Protein AF-A0A321L9N1-F1 (afdb_monomer_lite)

Structure (mmCIF, N/CA/C/O backbone):
data_AF-A0A321L9N1-F1
#
_entry.id   AF-A0A321L9N1-F1
#
loop_
_atom_site.group_PDB
_atom_site.id
_atom_site.type_symbol
_atom_site.label_atom_id
_atom_site.label_alt_id
_atom_site.label_comp_id
_atom_site.label_asym_id
_atom_site.label_entity_id
_atom_site.label_seq_id
_atom_site.pdbx_PDB_ins_code
_atom_site.Cartn_x
_atom_site.Cartn_y
_atom_site.Cartn_z
_atom_site.occupancy
_atom_site.B_iso_or_equiv
_atom_site.auth_seq_id
_atom_site.auth_comp_id
_atom_site.auth_asym_id
_atom_site.auth_atom_id
_atom_site.pdbx_PDB_model_num
ATOM 1 N N . MET A 1 1 ? 12.424 -1.366 24.384 1.00 37.56 1 MET A N 1
ATOM 2 C CA . MET A 1 1 ? 11.598 -0.282 24.970 1.00 37.56 1 MET A CA 1
ATOM 3 C C . MET A 1 1 ? 10.526 0.115 23.946 1.00 37.56 1 MET A C 1
ATOM 5 O O . MET A 1 1 ? 10.329 1.285 23.649 1.00 37.56 1 MET A O 1
ATOM 9 N N . ASP A 1 2 ? 9.844 -0.883 23.366 1.00 42.66 2 ASP A N 1
ATOM 10 C CA . ASP A 1 2 ? 9.467 -0.869 21.931 1.00 42.66 2 ASP A CA 1
ATOM 11 C C . ASP A 1 2 ? 7.961 -0.723 21.696 1.00 42.66 2 ASP A C 1
ATOM 13 O O . ASP A 1 2 ? 7.407 -1.143 20.691 1.00 42.66 2 ASP A O 1
ATOM 17 N N . SER A 1 3 ? 7.279 -0.146 22.674 1.00 48.66 3 SER A N 1
ATOM 18 C CA . SER A 1 3 ? 5.821 -0.191 22.753 1.00 48.66 3 SER A CA 1
ATOM 19 C C . SER A 1 3 ? 5.223 1.071 23.373 1.00 48.66 3 SER A C 1
ATOM 21 O O . SER A 1 3 ? 4.037 1.337 23.253 1.00 48.66 3 SER A O 1
ATOM 23 N N . ILE A 1 4 ? 6.038 1.912 24.010 1.00 46.38 4 ILE A N 1
ATOM 24 C CA . ILE A 1 4 ? 5.542 2.871 25.000 1.00 46.38 4 ILE A CA 1
ATOM 25 C C . ILE A 1 4 ? 4.803 4.066 24.378 1.00 46.38 4 ILE A C 1
ATOM 27 O O . ILE A 1 4 ? 3.946 4.618 25.050 1.00 46.38 4 ILE A O 1
ATOM 31 N N . VAL A 1 5 ? 5.050 4.474 23.127 1.00 48.09 5 VAL A N 1
ATOM 32 C CA . VAL A 1 5 ? 4.367 5.666 22.569 1.00 48.09 5 VAL A CA 1
ATOM 33 C C . VAL A 1 5 ? 3.021 5.336 21.912 1.00 48.09 5 VAL A C 1
ATOM 35 O O . VAL A 1 5 ? 2.075 6.106 22.066 1.00 48.09 5 VAL A O 1
ATOM 38 N N . LEU A 1 6 ? 2.889 4.161 21.288 1.00 47.47 6 LEU A N 1
ATOM 39 C CA . LEU A 1 6 ? 1.601 3.660 20.791 1.00 47.47 6 LEU A CA 1
ATOM 40 C C . LEU A 1 6 ? 0.756 3.064 21.933 1.00 47.47 6 LEU A C 1
ATOM 42 O O . LEU A 1 6 ? -0.435 3.361 22.009 1.00 47.47 6 LEU A O 1
ATOM 46 N N . LEU A 1 7 ? 1.369 2.362 22.906 1.00 47.19 7 LEU A N 1
ATOM 47 C CA . LEU A 1 7 ? 0.643 1.867 24.084 1.00 47.19 7 LEU A CA 1
ATOM 48 C C . LEU A 1 7 ? 0.271 2.925 25.119 1.00 47.19 7 LEU A C 1
ATOM 50 O O . LEU A 1 7 ? -0.747 2.758 25.784 1.00 47.19 7 LEU A O 1
ATOM 54 N N . LYS A 1 8 ? 0.987 4.054 25.223 1.00 46.16 8 LYS A N 1
ATOM 55 C CA . LYS A 1 8 ? 0.550 5.162 26.099 1.00 46.16 8 LYS A CA 1
ATOM 56 C C . LYS A 1 8 ? -0.748 5.838 25.640 1.00 46.16 8 LYS A C 1
ATOM 58 O O . LYS A 1 8 ? -1.273 6.662 26.381 1.00 46.16 8 LYS A O 1
ATOM 63 N N . ARG A 1 9 ? -1.275 5.501 24.457 1.00 50.19 9 ARG A N 1
ATOM 64 C CA . ARG A 1 9 ? -2.589 5.948 23.966 1.00 50.19 9 ARG A CA 1
ATOM 65 C C . ARG A 1 9 ? -3.656 4.845 23.935 1.00 50.19 9 ARG A C 1
ATOM 67 O O . ARG A 1 9 ? -4.768 5.135 23.500 1.00 50.19 9 ARG A O 1
ATOM 74 N N . HIS A 1 10 ? -3.377 3.636 24.437 1.00 48.50 10 HIS A N 1
ATOM 75 C CA . HIS A 1 10 ? -4.421 2.654 24.759 1.00 48.50 10 HIS A CA 1
ATOM 76 C C . HIS A 1 10 ? -5.154 3.081 26.038 1.00 48.50 10 HIS A C 1
ATOM 78 O O . HIS A 1 10 ? -5.038 2.465 27.095 1.00 48.50 10 HIS A O 1
ATOM 84 N N . GLU A 1 11 ? -5.930 4.160 25.951 1.00 55.47 11 GLU A N 1
ATOM 85 C CA . GLU A 1 11 ? -7.105 4.257 26.809 1.00 55.47 11 GLU A CA 1
ATOM 86 C C . GLU A 1 11 ? -8.019 3.101 26.400 1.00 55.47 11 GLU A C 1
ATOM 88 O O . GLU A 1 11 ? -8.412 3.002 25.236 1.00 55.47 11 GLU A O 1
ATOM 93 N N . ASN A 1 12 ? -8.299 2.192 27.337 1.00 59.94 12 ASN A N 1
ATOM 94 C CA . ASN A 1 12 ? -9.324 1.173 27.155 1.00 59.94 12 ASN A CA 1
ATOM 95 C C . ASN A 1 12 ? -10.583 1.855 26.622 1.00 59.94 12 ASN A C 1
ATOM 97 O O . ASN A 1 12 ? -11.103 2.777 27.257 1.00 59.94 12 ASN A O 1
ATOM 101 N N . LEU A 1 13 ? -11.044 1.425 25.449 1.00 70.50 13 LEU A N 1
ATOM 102 C CA . LEU A 1 13 ? -12.247 1.975 24.853 1.00 70.50 13 LEU A CA 1
ATOM 103 C C . LEU A 1 13 ? -13.405 1.799 25.841 1.00 70.50 13 LEU A C 1
ATOM 105 O O . LEU A 1 13 ? -13.685 0.682 26.282 1.00 70.50 13 LEU A O 1
ATOM 109 N N . SER A 1 14 ? -14.063 2.897 26.221 1.00 79.38 14 SER A N 1
ATOM 110 C CA . SER A 1 14 ? -15.232 2.796 27.091 1.00 79.38 14 SER A CA 1
ATOM 111 C C . SER A 1 14 ? -16.349 2.060 26.352 1.00 79.38 14 SER A C 1
ATOM 113 O O . SER A 1 14 ? -16.509 2.201 25.136 1.00 79.38 14 SER A O 1
ATOM 115 N N . ARG A 1 15 ? -17.152 1.286 27.091 1.00 81.19 15 ARG A N 1
ATOM 116 C CA . ARG A 1 15 ? -18.310 0.584 26.517 1.00 81.19 15 ARG A CA 1
ATOM 117 C C . ARG A 1 15 ? -19.231 1.553 25.769 1.00 81.19 15 ARG A C 1
ATOM 119 O O . ARG A 1 15 ? -19.650 1.256 24.663 1.00 81.19 15 ARG A O 1
ATOM 126 N N . GLU A 1 16 ? -19.436 2.747 26.317 1.00 82.94 16 GLU A N 1
ATOM 127 C CA . GLU A 1 16 ? -20.244 3.798 25.692 1.00 82.94 16 GLU A CA 1
ATOM 128 C C . GLU A 1 16 ? -19.685 4.277 24.344 1.00 82.94 16 GLU A C 1
ATOM 130 O O . GLU A 1 16 ? -20.447 4.512 23.408 1.00 82.94 16 GLU A O 1
ATOM 135 N N . ALA A 1 17 ? -18.363 4.428 24.215 1.00 83.38 17 ALA A N 1
ATOM 136 C CA . ALA A 1 17 ? -17.743 4.827 22.953 1.00 83.38 17 ALA A CA 1
ATOM 137 C C . ALA A 1 17 ? -17.817 3.705 21.905 1.00 83.38 17 ALA A C 1
ATOM 139 O O . ALA A 1 17 ? -18.010 3.983 20.721 1.00 83.38 17 ALA A O 1
ATOM 140 N N . PHE A 1 18 ? -17.718 2.445 22.337 1.00 86.00 18 PHE A N 1
ATOM 141 C CA . PHE A 1 18 ? -17.911 1.289 21.466 1.00 86.00 18 PHE A CA 1
ATOM 142 C C . PHE A 1 18 ? -19.368 1.139 21.006 1.00 86.00 18 PHE A C 1
ATOM 144 O O . PHE A 1 18 ? -19.620 0.927 19.824 1.00 86.00 18 PHE A O 1
ATOM 151 N N . ASP A 1 19 ? -20.337 1.334 21.900 1.00 86.38 19 ASP A N 1
ATOM 152 C CA . ASP A 1 19 ? -21.760 1.268 21.553 1.00 86.38 19 ASP A CA 1
ATOM 153 C C . ASP A 1 19 ? -22.140 2.378 20.556 1.00 86.38 19 ASP A C 1
ATOM 155 O O . ASP A 1 19 ? -22.863 2.130 19.591 1.00 86.38 19 ASP A O 1
ATOM 159 N N . LYS A 1 20 ? -21.584 3.589 20.721 1.00 85.38 20 LYS A N 1
ATOM 160 C CA . LYS A 1 20 ? -21.737 4.689 19.751 1.00 85.38 20 LYS A CA 1
ATOM 161 C C . LYS A 1 20 ? -21.098 4.380 18.396 1.00 85.38 20 LYS A C 1
ATOM 163 O O . LYS A 1 20 ? -21.662 4.755 17.373 1.00 85.38 20 LYS A O 1
ATOM 168 N N . LEU A 1 21 ? -19.941 3.711 18.377 1.00 88.38 21 LEU A N 1
ATOM 169 C CA . LEU A 1 21 ? -19.312 3.247 17.138 1.00 88.38 21 LEU A CA 1
ATOM 170 C C . LEU A 1 21 ? -20.241 2.280 16.396 1.00 88.38 21 LEU A C 1
ATOM 172 O O . LEU A 1 21 ? -20.487 2.478 15.212 1.00 88.38 21 LEU A O 1
ATOM 176 N N . LEU A 1 22 ? -20.764 1.261 17.085 1.00 89.19 22 LEU A N 1
ATOM 177 C CA . LEU A 1 22 ? -21.654 0.274 16.472 1.00 89.19 22 LEU A CA 1
ATOM 178 C C . LEU A 1 22 ? -22.932 0.925 15.939 1.00 89.19 22 LEU A C 1
ATOM 180 O O . LEU A 1 22 ? -23.302 0.667 14.799 1.00 89.19 22 LEU A O 1
ATOM 184 N N . ALA A 1 23 ? -23.541 1.832 16.709 1.00 87.25 23 ALA A N 1
ATOM 185 C CA . ALA A 1 23 ? -24.715 2.585 16.269 1.00 87.25 23 ALA A CA 1
ATOM 186 C C . ALA A 1 23 ? -24.443 3.480 15.043 1.00 87.25 23 ALA A C 1
ATOM 188 O O . ALA A 1 23 ? -25.361 3.770 14.279 1.00 87.25 23 ALA A O 1
ATOM 189 N N . ALA A 1 24 ? -23.195 3.922 14.850 1.00 85.50 24 ALA A N 1
ATOM 190 C CA . ALA A 1 24 ? -22.782 4.672 13.665 1.00 85.50 24 ALA A CA 1
ATOM 191 C C . ALA A 1 24 ? -22.520 3.777 12.438 1.00 85.50 24 ALA A C 1
ATOM 193 O O . ALA A 1 24 ? -22.518 4.288 11.320 1.00 85.50 24 ALA A O 1
ATOM 194 N N . LEU A 1 25 ? -22.280 2.474 12.631 1.00 86.44 25 LEU A N 1
ATOM 195 C CA . LEU A 1 25 ? -22.118 1.507 11.541 1.00 86.44 25 LEU A CA 1
ATOM 196 C C . LEU A 1 25 ? -23.472 1.015 11.027 1.00 86.44 25 LEU A C 1
ATOM 198 O O . LEU A 1 25 ? -23.696 1.030 9.821 1.00 86.44 25 LEU A O 1
ATOM 202 N N . ASP A 1 26 ? -24.363 0.600 11.931 1.00 85.69 26 ASP A N 1
ATOM 203 C CA . ASP A 1 26 ? -25.732 0.208 11.596 1.00 85.69 26 ASP A CA 1
ATOM 204 C C . ASP A 1 26 ? -26.663 0.370 12.812 1.00 85.69 26 ASP A C 1
ATOM 206 O O . ASP A 1 26 ? -26.247 0.276 13.968 1.00 85.69 26 ASP A O 1
ATOM 210 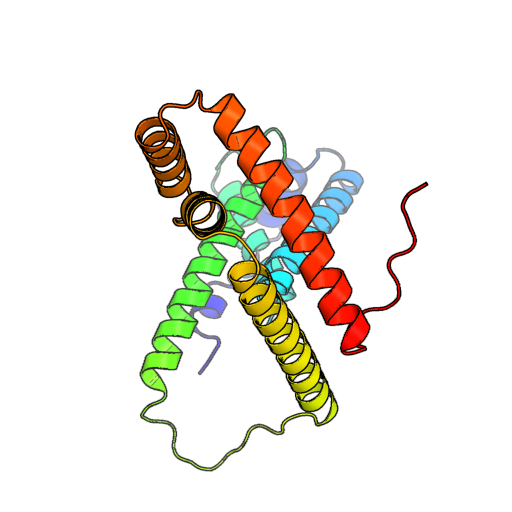N N . SER A 1 27 ? -27.953 0.598 12.556 1.00 85.06 27 SER A N 1
ATOM 211 C CA . SER A 1 27 ? -28.980 0.650 13.607 1.00 85.06 27 SER A CA 1
ATOM 212 C C . SER A 1 27 ? -29.330 -0.743 14.149 1.00 85.06 27 SER A C 1
ATOM 214 O O . SER A 1 27 ? -29.739 -0.876 15.304 1.00 85.06 27 SER A O 1
ATOM 216 N N . ASN A 1 28 ? -29.185 -1.788 13.330 1.00 90.69 28 ASN A N 1
ATOM 217 C CA . ASN A 1 28 ? -29.310 -3.179 13.737 1.00 90.69 28 ASN A CA 1
ATOM 218 C C . ASN A 1 28 ? -27.971 -3.679 14.290 1.00 90.69 28 ASN A C 1
ATOM 220 O O . ASN A 1 28 ? -26.956 -3.714 13.599 1.00 90.69 28 ASN A O 1
ATOM 224 N N . ARG A 1 29 ? -27.994 -4.143 15.540 1.00 85.94 29 ARG A N 1
ATOM 225 C CA . ARG A 1 29 ? -26.809 -4.619 16.255 1.00 85.94 29 ARG A CA 1
ATOM 226 C C . ARG A 1 29 ? -26.074 -5.763 15.547 1.00 85.94 29 ARG A C 1
ATOM 228 O O . ARG A 1 29 ? -24.846 -5.787 15.579 1.00 85.94 29 ARG A O 1
ATOM 235 N N . ASP A 1 30 ? -26.794 -6.693 14.926 1.00 87.38 30 ASP A N 1
ATOM 236 C CA . ASP A 1 30 ? -26.178 -7.843 14.256 1.00 87.38 30 ASP A CA 1
ATOM 237 C C . ASP A 1 30 ? -25.515 -7.441 12.933 1.00 87.38 30 ASP A C 1
ATOM 239 O O . ASP A 1 30 ? -24.460 -7.974 12.584 1.00 87.38 30 ASP A O 1
ATOM 243 N N . GLU A 1 31 ? -26.102 -6.481 12.211 1.00 87.12 31 GLU A N 1
ATOM 244 C CA . GLU A 1 31 ? -25.488 -5.902 11.009 1.00 87.12 31 GLU A CA 1
ATOM 245 C C . GLU A 1 31 ? -24.279 -5.035 11.371 1.00 87.12 31 GLU A C 1
ATOM 247 O O . GLU A 1 31 ? -23.219 -5.181 10.764 1.00 87.12 31 GLU A O 1
ATOM 252 N N . ALA A 1 32 ? -24.377 -4.223 12.429 1.00 87.62 32 ALA A N 1
ATOM 253 C CA . ALA A 1 32 ? -23.261 -3.427 12.934 1.00 87.62 32 ALA A CA 1
ATOM 254 C C . ALA A 1 32 ? -22.069 -4.309 13.337 1.00 87.62 32 ALA A C 1
ATOM 256 O O . ALA A 1 32 ? -20.923 -3.965 13.056 1.00 87.62 32 ALA A O 1
ATOM 257 N N . ALA A 1 33 ? -22.327 -5.466 13.961 1.00 84.94 33 ALA A N 1
ATOM 258 C CA . ALA A 1 33 ? -21.288 -6.428 14.321 1.00 84.94 33 ALA A CA 1
ATOM 259 C C . ALA A 1 33 ? -20.621 -7.061 13.086 1.00 84.94 33 ALA A C 1
ATOM 261 O O . ALA A 1 33 ? -19.397 -7.185 13.043 1.00 84.94 33 ALA A O 1
ATOM 262 N N . ARG A 1 34 ? -21.399 -7.425 12.056 1.00 88.69 34 ARG A N 1
ATOM 263 C CA . ARG A 1 34 ? -20.844 -7.926 10.785 1.00 88.69 34 ARG A CA 1
ATOM 264 C C . ARG A 1 34 ? -19.986 -6.879 10.091 1.00 88.69 34 ARG A C 1
ATOM 266 O O . ARG A 1 34 ? -18.893 -7.191 9.618 1.00 88.69 34 ARG A O 1
ATOM 273 N N . GLU A 1 35 ? -20.472 -5.647 10.044 1.00 87.88 35 GLU A N 1
ATOM 274 C CA . GLU A 1 35 ? -19.771 -4.539 9.410 1.00 87.88 35 GLU A CA 1
ATOM 275 C C . GLU A 1 35 ? -18.488 -4.175 10.167 1.00 87.88 35 GLU A C 1
ATOM 277 O O . GLU A 1 35 ? -17.440 -3.954 9.555 1.00 87.88 35 GLU A O 1
ATOM 282 N N . TYR A 1 36 ? -18.530 -4.219 11.499 1.00 91.19 36 TYR A N 1
ATOM 283 C CA . TYR A 1 36 ? -17.359 -4.089 12.360 1.00 91.19 36 TYR A CA 1
ATOM 284 C C . TYR A 1 36 ? -16.281 -5.132 12.031 1.00 91.19 36 TYR A C 1
ATOM 286 O O . TYR A 1 36 ? -15.137 -4.760 11.762 1.00 91.19 36 TYR A O 1
ATOM 294 N N . GLU A 1 37 ? -16.632 -6.422 11.984 1.00 92.00 37 GLU A N 1
ATOM 295 C CA . GLU A 1 37 ? -15.673 -7.493 11.669 1.00 92.00 37 GLU A CA 1
ATOM 296 C C . GLU A 1 37 ? -15.137 -7.377 10.235 1.00 92.00 37 GLU A C 1
ATOM 298 O O . GLU A 1 37 ? -13.943 -7.572 9.985 1.00 92.00 37 GLU A O 1
ATOM 303 N N . ARG A 1 38 ? -15.986 -6.967 9.281 1.00 92.19 38 ARG A N 1
ATOM 304 C CA . ARG A 1 38 ? -15.569 -6.680 7.901 1.00 92.19 38 ARG A CA 1
ATOM 305 C C . ARG A 1 38 ? -14.512 -5.577 7.859 1.00 92.19 38 ARG A C 1
ATOM 307 O O . ARG A 1 38 ? -13.505 -5.717 7.160 1.00 92.19 38 ARG A O 1
ATOM 314 N N . ILE A 1 39 ? -14.730 -4.480 8.584 1.00 91.69 39 ILE A N 1
ATOM 315 C CA . ILE A 1 39 ? -13.792 -3.354 8.667 1.00 91.69 39 ILE A CA 1
ATOM 316 C C . ILE A 1 39 ? -12.499 -3.791 9.357 1.00 91.69 39 ILE A C 1
ATOM 318 O O . ILE A 1 39 ? -11.419 -3.511 8.833 1.00 91.69 39 ILE A O 1
ATOM 322 N N . ARG A 1 40 ? -12.591 -4.519 10.475 1.00 93.00 40 ARG A N 1
ATOM 323 C CA . ARG A 1 40 ? -11.434 -5.033 11.216 1.00 93.00 40 ARG A CA 1
ATOM 324 C C . ARG A 1 40 ? -10.544 -5.900 10.331 1.00 93.00 40 ARG A C 1
ATOM 326 O O . ARG A 1 40 ? -9.368 -5.583 10.187 1.00 93.00 40 ARG A O 1
ATOM 333 N N . GLY A 1 41 ? -11.108 -6.886 9.630 1.00 90.75 41 GLY A N 1
ATOM 334 C CA . GLY A 1 41 ? -10.348 -7.729 8.700 1.00 90.75 41 GLY A CA 1
ATOM 335 C C . GLY A 1 41 ? -9.701 -6.939 7.555 1.00 90.75 41 GLY A C 1
ATOM 336 O O . GLY A 1 41 ? -8.544 -7.167 7.202 1.00 90.75 41 GLY A O 1
ATOM 337 N N . ARG A 1 42 ? -10.398 -5.936 6.999 1.00 92.62 42 ARG A N 1
ATOM 338 C CA . ARG A 1 42 ? -9.827 -5.048 5.966 1.00 92.62 42 ARG A CA 1
ATOM 339 C C . ARG A 1 42 ? -8.656 -4.217 6.491 1.00 92.62 42 ARG A C 1
ATOM 341 O O . ARG A 1 42 ? -7.708 -3.987 5.742 1.00 92.62 42 ARG A O 1
ATOM 348 N N . LEU A 1 43 ? -8.726 -3.755 7.737 1.00 91.00 43 LEU A N 1
ATOM 349 C CA . LEU A 1 43 ? -7.651 -3.014 8.395 1.00 91.00 43 LEU A CA 1
ATOM 350 C C . LEU A 1 43 ? -6.456 -3.916 8.710 1.00 91.00 43 LEU A C 1
ATOM 352 O O . LEU A 1 43 ? -5.327 -3.524 8.430 1.00 91.00 43 LEU A O 1
ATOM 356 N N . THR A 1 44 ? -6.692 -5.129 9.213 1.00 90.88 44 THR A N 1
ATOM 357 C CA . THR A 1 44 ? -5.633 -6.118 9.453 1.00 90.88 44 THR A CA 1
ATOM 358 C C . THR A 1 44 ? -4.857 -6.390 8.168 1.00 90.88 44 THR A C 1
ATOM 360 O O . THR A 1 44 ? -3.651 -6.152 8.135 1.00 90.88 44 THR A O 1
ATOM 363 N N . ASN A 1 45 ? -5.549 -6.727 7.073 1.00 90.81 45 ASN A N 1
ATOM 364 C CA . ASN A 1 45 ? -4.910 -6.946 5.772 1.00 90.81 45 ASN A CA 1
ATOM 365 C C . ASN A 1 45 ? -4.172 -5.689 5.279 1.00 90.81 45 ASN A C 1
ATOM 367 O O . ASN A 1 45 ? -3.105 -5.772 4.677 1.00 90.81 45 ASN A O 1
ATOM 371 N N . PHE A 1 46 ? -4.725 -4.494 5.525 1.00 90.88 46 PHE A N 1
ATOM 372 C CA . PHE A 1 46 ? -4.083 -3.236 5.143 1.00 90.88 46 PHE A CA 1
ATOM 373 C C . PHE A 1 46 ? -2.710 -3.058 5.807 1.00 90.88 46 PHE A C 1
ATOM 375 O O . PHE A 1 46 ? -1.781 -2.630 5.117 1.00 90.88 46 PHE A O 1
ATOM 382 N N . PHE A 1 47 ? -2.580 -3.358 7.102 1.00 87.00 47 PHE A N 1
ATOM 383 C CA . PHE A 1 47 ? -1.311 -3.258 7.831 1.00 87.00 47 PHE A CA 1
ATOM 384 C C . PHE A 1 47 ? -0.370 -4.431 7.532 1.00 87.00 47 PHE A C 1
ATOM 386 O O . PHE A 1 47 ? 0.839 -4.227 7.423 1.00 87.00 47 PHE A O 1
ATOM 393 N N . GLU A 1 48 ? -0.915 -5.630 7.331 1.00 90.38 48 GLU A N 1
ATOM 394 C CA . GLU A 1 48 ? -0.156 -6.832 6.979 1.00 90.38 48 GLU A CA 1
ATOM 395 C C . GLU A 1 48 ? 0.549 -6.679 5.627 1.00 90.38 48 GLU A C 1
ATOM 397 O O . GLU A 1 48 ? 1.772 -6.781 5.560 1.00 90.38 48 GLU A O 1
ATOM 402 N N . TYR A 1 49 ? -0.173 -6.275 4.572 1.00 90.06 49 TYR A N 1
ATOM 403 C CA . TYR A 1 49 ? 0.413 -6.011 3.247 1.00 90.06 49 TYR A CA 1
ATOM 404 C C . TYR A 1 49 ? 1.431 -4.861 3.226 1.00 90.06 49 TYR A C 1
ATOM 406 O O . TYR A 1 49 ? 2.015 -4.561 2.186 1.00 90.06 49 TYR A O 1
ATOM 414 N N . ARG A 1 50 ? 1.616 -4.167 4.351 1.00 86.44 50 ARG A N 1
ATOM 415 C CA . ARG A 1 50 ? 2.575 -3.076 4.518 1.00 86.44 50 ARG A CA 1
ATOM 416 C C . ARG A 1 50 ? 3.688 -3.426 5.500 1.00 86.44 50 ARG A C 1
ATOM 418 O O . ARG A 1 50 ? 4.431 -2.532 5.874 1.00 86.44 50 ARG A O 1
ATOM 425 N N . GLY A 1 51 ? 3.818 -4.684 5.917 1.00 82.56 51 GLY A N 1
ATOM 426 C CA . GLY A 1 51 ? 4.942 -5.139 6.737 1.00 82.56 51 GLY A CA 1
ATOM 427 C C . GLY A 1 51 ? 4.945 -4.586 8.165 1.00 82.56 51 GLY A C 1
ATOM 428 O O . GLY A 1 51 ? 6.008 -4.435 8.770 1.00 82.56 51 GLY A O 1
ATOM 429 N N . CYS A 1 52 ? 3.779 -4.245 8.720 1.00 82.12 52 CYS A N 1
ATOM 430 C CA . CYS A 1 52 ? 3.691 -3.913 10.139 1.00 82.12 52 CYS A CA 1
ATOM 431 C C . CYS A 1 52 ? 3.934 -5.162 10.997 1.00 82.12 52 CYS A C 1
ATOM 433 O O . CYS A 1 52 ? 3.386 -6.223 10.717 1.00 82.12 52 CYS A O 1
ATOM 435 N N . SER A 1 53 ? 4.701 -5.025 12.081 1.00 81.38 53 SER A N 1
ATOM 436 C CA . SER A 1 53 ? 5.053 -6.150 12.961 1.00 81.38 53 SER A CA 1
ATOM 437 C C . SER A 1 53 ? 3.881 -6.740 13.758 1.00 81.38 53 SER A C 1
ATOM 439 O O . SER A 1 53 ? 3.964 -7.890 14.173 1.00 81.38 53 SER A O 1
ATOM 441 N N . SER A 1 54 ? 2.799 -5.980 13.973 1.00 83.19 54 SER A N 1
ATOM 442 C CA . SER A 1 54 ? 1.576 -6.469 14.634 1.00 83.19 54 SER A CA 1
ATOM 443 C C . SER A 1 54 ? 0.297 -5.920 13.977 1.00 83.19 54 SER A C 1
ATOM 445 O O . SER A 1 54 ? -0.313 -4.969 14.473 1.00 83.19 54 SER A O 1
ATOM 447 N N . PRO A 1 55 ? -0.121 -6.467 12.819 1.00 83.38 55 PRO A N 1
ATOM 448 C CA . PRO A 1 55 ? -1.246 -5.936 12.042 1.00 83.38 55 PRO A CA 1
ATOM 449 C C . PRO A 1 55 ? -2.588 -5.921 12.788 1.00 83.38 55 PRO A C 1
ATOM 451 O O . PRO A 1 55 ? -3.395 -5.013 12.579 1.00 83.38 55 PRO A O 1
ATOM 454 N N . LEU A 1 56 ? -2.822 -6.905 13.665 1.00 85.56 56 LEU A N 1
ATOM 455 C CA . LEU A 1 56 ? -4.027 -6.994 14.499 1.00 85.56 56 LEU A CA 1
ATOM 456 C C . LEU A 1 56 ? -4.096 -5.842 15.507 1.00 85.56 56 LEU A C 1
ATOM 458 O O . LEU A 1 56 ? -5.118 -5.161 15.581 1.00 85.56 56 LEU A O 1
ATOM 462 N N . ASP A 1 57 ? -2.992 -5.555 16.198 1.00 85.12 57 ASP A N 1
ATOM 463 C CA . ASP A 1 57 ? -2.945 -4.464 17.174 1.00 85.12 57 ASP A CA 1
ATOM 464 C C . ASP A 1 57 ? -3.167 -3.109 16.493 1.00 85.12 57 ASP A C 1
ATOM 466 O O . ASP A 1 57 ? -3.926 -2.276 16.985 1.00 85.12 57 ASP A O 1
ATOM 470 N N . TYR A 1 58 ? -2.569 -2.884 15.317 1.00 86.12 58 TYR A N 1
ATOM 471 C CA . TYR A 1 58 ? -2.771 -1.640 14.566 1.00 86.12 58 TYR A CA 1
ATOM 472 C C . TYR A 1 58 ? -4.207 -1.474 14.053 1.00 86.12 58 TYR A C 1
ATOM 474 O O . TYR A 1 58 ? -4.723 -0.348 14.020 1.00 86.12 58 TYR A O 1
ATOM 482 N N . ALA A 1 59 ? -4.882 -2.569 13.696 1.00 88.88 59 ALA A N 1
ATOM 483 C CA . ALA A 1 59 ? -6.305 -2.542 13.371 1.00 88.88 59 ALA A CA 1
ATOM 484 C C . ALA A 1 59 ? -7.145 -2.145 14.598 1.00 88.88 59 ALA A C 1
ATOM 486 O O . ALA A 1 59 ? -7.963 -1.225 14.508 1.00 88.88 59 ALA A O 1
ATOM 487 N N . ASP A 1 60 ? -6.883 -2.749 15.757 1.00 86.88 60 ASP A N 1
ATOM 488 C CA . ASP A 1 60 ? -7.604 -2.455 16.999 1.00 86.88 60 ASP A CA 1
ATOM 489 C C . ASP A 1 60 ? -7.343 -1.014 17.485 1.00 86.88 60 ASP A C 1
ATOM 491 O O . ASP A 1 60 ? -8.273 -0.305 17.877 1.00 86.88 60 ASP A O 1
ATOM 495 N N . ILE A 1 61 ? -6.110 -0.508 17.361 1.00 85.81 61 ILE A N 1
ATOM 496 C CA . ILE A 1 61 ? -5.770 0.903 17.622 1.00 85.81 61 ILE A CA 1
ATOM 497 C C . ILE A 1 61 ? -6.563 1.835 16.699 1.00 85.81 61 ILE A C 1
ATOM 499 O O . ILE A 1 61 ? -7.102 2.852 17.148 1.00 85.81 61 ILE A O 1
ATOM 503 N N . THR A 1 62 ? -6.653 1.497 15.410 1.00 89.25 62 THR A N 1
ATOM 504 C CA . THR A 1 62 ? -7.398 2.293 14.424 1.00 89.25 62 THR A CA 1
ATOM 505 C C . THR A 1 62 ? -8.867 2.407 14.819 1.00 89.25 62 THR A C 1
ATOM 507 O O . THR A 1 62 ? -9.426 3.508 14.828 1.00 89.25 62 THR A O 1
ATOM 510 N N . ILE A 1 63 ? -9.479 1.283 15.190 1.00 89.50 63 ILE A N 1
ATOM 511 C CA . ILE A 1 63 ? -10.874 1.203 15.627 1.00 89.50 63 ILE A CA 1
ATOM 512 C C . ILE A 1 63 ? -11.092 2.007 16.912 1.00 89.50 63 ILE A C 1
ATOM 514 O O . ILE A 1 63 ? -12.022 2.810 16.974 1.00 89.50 63 ILE A O 1
ATOM 518 N N . ASN A 1 64 ? -10.214 1.870 17.907 1.00 86.94 64 ASN A N 1
ATOM 519 C CA . ASN A 1 64 ? -10.310 2.624 19.159 1.00 86.94 64 ASN A CA 1
ATOM 520 C C . ASN A 1 64 ? -10.213 4.139 18.919 1.00 86.94 64 ASN A C 1
ATOM 522 O O . ASN A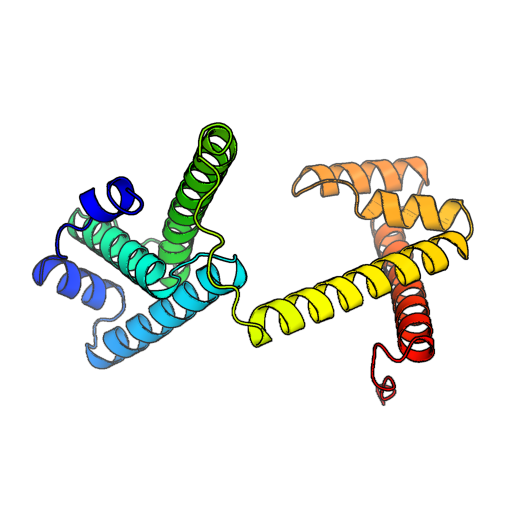 1 64 ? -10.971 4.922 19.495 1.00 86.94 64 ASN A O 1
ATOM 526 N N . CYS A 1 65 ? -9.328 4.566 18.014 1.00 85.44 65 CYS A N 1
ATOM 527 C CA . CYS A 1 65 ? -9.203 5.969 17.624 1.00 85.44 65 CYS A CA 1
ATOM 528 C C . CYS A 1 65 ? -10.471 6.487 16.927 1.00 85.44 65 CYS A C 1
ATOM 530 O O . CYS A 1 65 ? -10.903 7.614 17.186 1.00 85.44 65 CYS A O 1
ATOM 532 N N . ALA A 1 66 ? -11.073 5.673 16.056 1.00 85.94 66 ALA A N 1
ATOM 533 C CA . ALA A 1 66 ? -12.331 6.003 15.396 1.00 85.94 66 ALA A CA 1
ATOM 534 C C . ALA A 1 66 ? -13.473 6.139 16.411 1.00 85.94 66 ALA A C 1
ATOM 536 O O . ALA A 1 66 ? -14.153 7.162 16.431 1.00 85.94 66 ALA A O 1
ATOM 537 N N . ALA A 1 67 ? -13.628 5.157 17.300 1.00 86.56 67 ALA A N 1
ATOM 538 C CA . ALA A 1 67 ? -14.664 5.142 18.325 1.00 86.56 67 ALA A CA 1
ATOM 539 C C . ALA A 1 67 ? -14.568 6.352 19.262 1.00 86.56 67 ALA A C 1
ATOM 541 O O . ALA A 1 67 ? -15.575 7.007 19.527 1.00 86.56 67 ALA A O 1
ATOM 542 N N . LYS A 1 68 ? -13.352 6.725 19.686 1.00 83.19 68 LYS A N 1
ATOM 543 C CA . LYS A 1 68 ? -13.131 7.938 20.483 1.00 83.19 68 LYS A CA 1
ATOM 544 C C . LYS A 1 68 ? -13.590 9.194 19.739 1.00 83.19 68 LYS A C 1
ATOM 546 O O . LYS A 1 68 ? -14.407 9.945 20.265 1.00 83.19 68 LYS A O 1
ATOM 551 N N . LYS A 1 69 ? -13.154 9.383 18.490 1.00 83.19 69 LYS A N 1
ATOM 552 C CA . LYS A 1 69 ? -13.539 10.550 17.672 1.00 83.19 69 LYS A CA 1
ATOM 553 C C . LYS A 1 69 ? -15.048 10.631 17.426 1.00 83.19 69 LYS A C 1
ATOM 555 O O . LYS A 1 69 ? -15.597 11.729 17.433 1.00 83.19 69 LYS A O 1
ATOM 560 N N . ILE A 1 70 ? -15.709 9.493 17.221 1.00 84.12 70 ILE A N 1
ATOM 561 C CA . ILE A 1 70 ? -17.168 9.413 17.062 1.00 84.12 70 ILE A CA 1
ATOM 562 C C . ILE A 1 70 ? -17.862 9.771 18.379 1.00 84.12 70 ILE A C 1
ATOM 564 O O . ILE A 1 70 ? -18.810 10.553 18.390 1.00 84.12 70 ILE A O 1
ATOM 568 N N . SER A 1 71 ? -17.356 9.272 19.510 1.00 81.88 71 SER A N 1
ATOM 569 C CA . SER A 1 71 ? -17.910 9.582 20.831 1.00 81.88 71 SER A CA 1
ATOM 570 C C . SER A 1 71 ? -17.801 11.066 21.208 1.00 81.88 71 SER A C 1
ATOM 572 O O . SER A 1 71 ? -18.683 11.574 21.901 1.00 81.88 71 SER A O 1
ATOM 574 N N . GLU A 1 72 ? -16.770 11.753 20.700 1.00 80.56 72 GLU A N 1
ATOM 575 C CA . GLU A 1 72 ? -16.525 13.198 20.827 1.00 80.56 72 GLU A CA 1
ATOM 576 C C . GLU A 1 72 ? -17.390 14.047 19.871 1.00 80.56 72 GLU A C 1
ATOM 578 O O . GLU A 1 72 ? -17.279 15.272 19.860 1.00 80.56 72 GLU A O 1
ATOM 583 N N . GLY A 1 73 ? -18.266 13.420 19.077 1.00 71.81 73 GLY A N 1
ATOM 584 C CA . GLY A 1 73 ? -19.234 14.111 18.224 1.00 71.81 73 GLY A CA 1
ATOM 585 C C . GLY A 1 73 ? -18.764 14.369 16.793 1.00 71.81 73 GLY A C 1
ATOM 586 O O . GLY A 1 73 ? -19.372 15.183 16.101 1.00 71.81 73 GLY A O 1
ATOM 587 N N . ARG A 1 74 ? -17.705 13.698 16.306 1.00 67.19 74 ARG A N 1
ATOM 588 C CA . ARG A 1 74 ? -17.426 13.713 14.862 1.00 67.19 74 ARG A CA 1
ATOM 589 C C . ARG A 1 74 ? -18.408 12.826 14.114 1.00 67.19 74 ARG A C 1
ATOM 591 O O . ARG A 1 74 ? -18.410 11.611 14.288 1.00 67.19 74 ARG A O 1
ATOM 598 N N . GLU A 1 75 ? -19.160 13.440 13.212 1.00 62.56 75 GLU A N 1
ATOM 599 C CA . GLU A 1 75 ? -20.001 12.729 12.256 1.00 62.56 75 GLU A CA 1
ATOM 600 C C . GLU A 1 75 ? -19.143 12.039 11.182 1.00 62.56 75 GLU A C 1
ATOM 602 O O . GLU A 1 75 ? -18.210 12.617 10.609 1.00 62.56 75 GLU A O 1
ATOM 607 N N . VAL A 1 76 ? -19.450 10.768 10.918 1.00 60.50 76 VAL A N 1
ATOM 608 C CA . VAL A 1 76 ? -18.831 9.980 9.847 1.00 60.50 76 VAL A CA 1
ATOM 609 C C . VAL A 1 76 ? -19.523 10.352 8.532 1.00 60.50 76 VAL A C 1
ATOM 611 O O . VAL A 1 76 ? -20.484 9.718 8.116 1.00 60.50 76 VAL A O 1
ATOM 614 N N . TYR A 1 77 ? -19.054 11.414 7.870 1.00 54.16 77 TYR A N 1
ATOM 615 C CA . TYR A 1 77 ? -19.606 11.901 6.592 1.00 54.16 77 TYR A CA 1
ATOM 616 C C . TYR A 1 77 ? -19.148 11.088 5.369 1.00 54.16 77 TYR A C 1
ATOM 618 O O . TYR A 1 77 ? -18.732 11.657 4.357 1.00 54.16 77 TYR A O 1
ATOM 626 N N . SER A 1 78 ? -19.175 9.759 5.429 1.00 51.88 78 SER A N 1
ATOM 627 C CA . SER A 1 78 ? -18.842 8.931 4.266 1.00 51.88 78 SER A CA 1
ATOM 628 C C . SER A 1 78 ? -19.952 7.945 3.962 1.00 51.88 78 SER A C 1
ATOM 630 O O . SER A 1 78 ? -20.370 7.191 4.830 1.00 51.88 78 SER A O 1
ATOM 632 N N . SER A 1 79 ? -20.351 7.894 2.693 1.00 59.62 79 SER A N 1
ATOM 633 C CA . SER A 1 79 ? -21.257 6.887 2.130 1.00 59.62 79 SER A CA 1
ATOM 634 C C . SER A 1 79 ? -20.765 5.438 2.297 1.00 59.62 79 SER A C 1
ATOM 636 O O . SER A 1 79 ? -21.543 4.514 2.101 1.00 59.62 79 SER A O 1
ATOM 638 N N . ASP A 1 80 ? -19.489 5.242 2.650 1.00 72.62 80 ASP A N 1
ATOM 639 C CA . ASP A 1 80 ? -18.890 3.964 3.050 1.00 72.62 80 ASP A CA 1
ATOM 640 C C . ASP A 1 80 ? -18.076 4.162 4.346 1.00 72.62 80 ASP A C 1
ATOM 642 O O . ASP A 1 80 ? -17.032 4.828 4.298 1.00 72.62 80 ASP A O 1
ATOM 646 N N . PRO A 1 81 ? -18.505 3.600 5.494 1.00 76.25 81 PRO A N 1
ATOM 647 C CA . PRO A 1 81 ? -17.824 3.742 6.781 1.00 76.25 81 PRO A CA 1
ATOM 648 C C . PRO A 1 81 ? -16.338 3.376 6.730 1.00 76.25 81 PRO A C 1
ATOM 650 O O . PRO A 1 81 ? -15.519 4.049 7.358 1.00 76.25 81 PRO A O 1
ATOM 653 N N . LEU A 1 82 ? -15.955 2.377 5.923 1.00 82.19 82 LEU A N 1
ATOM 654 C CA . LEU A 1 82 ? -14.573 1.900 5.797 1.00 82.19 82 LEU A CA 1
ATOM 655 C C . LEU A 1 82 ? -13.594 3.013 5.389 1.00 82.19 82 LEU A C 1
ATOM 657 O O . LEU A 1 82 ? -12.443 3.025 5.834 1.00 82.19 82 LEU A O 1
ATOM 661 N N . SER A 1 83 ? -14.041 3.975 4.580 1.00 82.94 83 SER A N 1
ATOM 662 C CA . SER A 1 83 ? -13.209 5.091 4.118 1.00 82.94 83 SER A CA 1
ATOM 663 C C . SER A 1 83 ? -12.690 5.957 5.272 1.00 82.94 83 SER A C 1
ATOM 665 O O . SER A 1 83 ? -11.536 6.400 5.239 1.00 82.94 83 SER A O 1
ATOM 667 N N . TYR A 1 84 ? -13.498 6.144 6.321 1.00 83.56 84 TYR A N 1
ATOM 668 C CA . TYR A 1 84 ? -13.105 6.879 7.523 1.00 83.56 84 TYR A CA 1
ATOM 669 C C . TYR A 1 84 ? -12.000 6.150 8.301 1.00 83.56 84 TYR A C 1
ATOM 671 O O . TYR A 1 84 ? -10.952 6.738 8.592 1.00 83.56 84 TYR A O 1
ATOM 679 N N . PHE A 1 85 ? -12.176 4.849 8.558 1.00 87.06 85 PHE A N 1
ATOM 680 C CA . PHE A 1 85 ? -11.172 4.028 9.248 1.00 87.06 85 PHE A CA 1
ATOM 681 C C . PHE A 1 85 ? -9.864 3.951 8.460 1.00 87.06 85 PHE A C 1
ATOM 683 O O . PHE A 1 85 ? -8.790 4.098 9.037 1.00 87.06 85 PHE A O 1
ATOM 690 N N . MET A 1 86 ? -9.937 3.814 7.134 1.00 86.69 86 MET A N 1
ATOM 691 C CA . MET A 1 86 ? -8.758 3.820 6.263 1.00 86.69 86 MET A CA 1
ATOM 692 C C . MET A 1 86 ? -8.009 5.158 6.300 1.00 86.69 86 MET A C 1
ATOM 694 O O . MET A 1 86 ? -6.786 5.187 6.164 1.00 86.69 86 MET A O 1
ATOM 698 N N . GLY A 1 87 ? -8.709 6.280 6.498 1.00 83.25 87 GLY A N 1
ATOM 699 C CA . GLY A 1 87 ? -8.079 7.579 6.747 1.00 83.25 87 GLY A CA 1
ATOM 700 C C . GLY A 1 87 ? -7.222 7.571 8.015 1.00 83.25 87 GLY A C 1
ATOM 701 O O . GLY A 1 87 ? -6.070 7.997 7.985 1.00 83.25 87 GLY A O 1
ATOM 702 N N . ILE A 1 88 ? -7.755 7.022 9.106 1.00 85.81 88 ILE A N 1
ATOM 703 C CA . ILE A 1 88 ? -7.041 6.896 10.384 1.00 85.81 88 ILE A CA 1
ATOM 704 C C . ILE A 1 88 ? -5.871 5.908 10.264 1.00 85.81 88 ILE A C 1
ATOM 706 O O . ILE A 1 88 ? -4.765 6.224 10.700 1.00 85.81 88 ILE A O 1
ATOM 710 N N . ALA A 1 89 ? -6.088 4.762 9.615 1.00 86.44 89 ALA A N 1
ATOM 711 C CA . ALA A 1 89 ? -5.075 3.727 9.425 1.00 86.44 89 ALA A CA 1
ATOM 712 C C . ALA A 1 89 ? -3.837 4.245 8.679 1.00 86.44 89 ALA A C 1
ATOM 714 O O . ALA A 1 89 ? -2.711 3.916 9.042 1.00 86.44 89 ALA A O 1
ATOM 715 N N . ARG A 1 90 ? -4.024 5.108 7.668 1.00 87.88 90 ARG A N 1
ATOM 716 C CA . ARG A 1 90 ? -2.910 5.747 6.946 1.00 87.88 90 ARG A CA 1
ATOM 717 C C . ARG A 1 90 ? -2.064 6.647 7.845 1.00 87.88 90 ARG A C 1
ATOM 719 O O . ARG A 1 90 ? -0.847 6.637 7.702 1.00 87.88 90 ARG A O 1
ATOM 726 N N . ASN A 1 91 ? -2.684 7.388 8.762 1.00 82.69 91 ASN A N 1
ATOM 727 C CA . ASN A 1 91 ? -1.949 8.247 9.694 1.00 82.69 91 ASN A CA 1
ATOM 728 C C . ASN A 1 91 ? -1.138 7.407 10.687 1.00 82.69 91 ASN A C 1
ATOM 730 O O . ASN A 1 91 ? 0.038 7.677 10.898 1.00 82.69 91 ASN A O 1
ATOM 734 N N . ILE A 1 92 ? -1.743 6.347 11.232 1.00 85.88 92 ILE A N 1
ATOM 735 C CA . ILE A 1 92 ? -1.060 5.405 12.132 1.00 85.88 92 ILE A CA 1
ATOM 736 C C . ILE A 1 92 ? 0.115 4.730 11.420 1.00 85.88 92 ILE A C 1
ATOM 738 O O . ILE A 1 92 ? 1.199 4.615 11.981 1.00 85.88 92 ILE A O 1
ATOM 742 N N . LEU A 1 93 ? -0.077 4.321 10.166 1.00 85.94 93 LEU A N 1
ATOM 743 C CA . LEU A 1 93 ? 0.980 3.742 9.345 1.00 85.94 93 LEU A CA 1
ATOM 744 C C . LEU A 1 93 ? 2.133 4.730 9.113 1.00 85.94 93 LEU A C 1
ATOM 746 O O . LEU A 1 93 ? 3.294 4.339 9.168 1.00 85.94 93 LEU A O 1
ATOM 750 N N . GLN A 1 94 ? 1.831 6.000 8.838 1.00 82.00 94 GLN A N 1
ATOM 751 C CA . GLN A 1 94 ? 2.864 7.021 8.684 1.00 82.00 94 GLN A CA 1
ATOM 752 C C . GLN A 1 94 ? 3.670 7.178 9.980 1.00 82.00 94 GLN A C 1
ATOM 754 O O . GLN A 1 94 ? 4.898 7.137 9.931 1.00 82.00 94 GLN A O 1
ATOM 759 N N . GLU A 1 95 ? 2.996 7.275 11.131 1.00 80.44 95 GLU A N 1
ATOM 760 C CA . GLU A 1 95 ? 3.663 7.317 12.437 1.00 80.44 95 GLU A CA 1
ATOM 761 C C . GLU A 1 95 ? 4.543 6.073 12.647 1.00 80.44 95 GLU A C 1
ATOM 763 O O . GLU A 1 95 ? 5.708 6.204 13.019 1.00 80.44 95 GLU A O 1
ATOM 768 N N . TYR A 1 96 ? 4.033 4.875 12.338 1.00 82.75 96 TYR A N 1
ATOM 769 C CA . TYR A 1 96 ? 4.790 3.621 12.415 1.00 82.75 96 TYR A CA 1
ATOM 770 C C . TYR A 1 96 ? 6.116 3.690 11.643 1.00 82.75 96 TYR A C 1
ATOM 772 O O . TYR A 1 96 ? 7.170 3.373 12.199 1.00 82.75 96 TYR A O 1
ATOM 780 N N . TRP A 1 97 ? 6.090 4.158 10.393 1.00 80.00 97 TRP A N 1
ATOM 781 C CA . TRP A 1 97 ? 7.296 4.273 9.570 1.00 80.00 97 TRP A CA 1
ATOM 782 C C . TRP A 1 97 ? 8.245 5.376 10.032 1.00 80.00 97 TRP A C 1
ATOM 784 O O . TRP A 1 97 ? 9.460 5.190 9.987 1.00 80.00 97 TRP A O 1
ATOM 794 N N . GLU A 1 98 ? 7.724 6.500 10.523 1.00 76.38 98 GLU A N 1
ATOM 795 C CA . GLU A 1 98 ? 8.548 7.555 11.118 1.00 76.38 98 GLU A CA 1
ATOM 796 C C . GLU A 1 98 ? 9.294 7.047 12.362 1.00 76.38 98 GLU A C 1
ATOM 798 O O . GLU A 1 98 ? 10.469 7.368 12.555 1.00 76.38 98 GLU A O 1
ATOM 803 N N . TYR A 1 99 ? 8.653 6.212 13.187 1.00 71.88 99 TYR A N 1
ATOM 804 C CA . TYR A 1 99 ? 9.308 5.555 14.321 1.00 71.88 99 TYR A CA 1
ATOM 805 C C . TYR A 1 99 ? 10.317 4.494 13.881 1.00 71.88 99 TYR A C 1
ATOM 807 O O . TYR A 1 99 ? 11.422 4.458 14.424 1.00 71.88 99 TYR A O 1
ATOM 815 N N . ALA A 1 100 ? 9.975 3.659 12.899 1.00 70.88 100 ALA A N 1
ATOM 816 C CA . ALA A 1 100 ? 10.884 2.648 12.366 1.00 70.88 100 ALA A CA 1
ATOM 817 C C . ALA A 1 100 ? 12.147 3.287 11.763 1.00 70.88 100 ALA A C 1
ATOM 819 O O . ALA A 1 100 ? 13.256 2.840 12.044 1.00 70.88 100 ALA A O 1
ATOM 820 N N . SER A 1 101 ? 11.993 4.388 11.020 1.00 69.06 101 SER A N 1
ATOM 821 C CA . SER A 1 101 ? 13.100 5.158 10.445 1.00 69.06 101 SER A CA 1
ATOM 822 C C . SER A 1 101 ? 13.984 5.800 11.522 1.00 69.06 101 SER A C 1
ATOM 824 O O . SER A 1 101 ? 15.205 5.664 11.470 1.00 69.06 101 SER A O 1
ATOM 826 N N . LYS A 1 102 ? 13.392 6.419 12.555 1.00 65.75 102 LYS A N 1
ATOM 827 C CA . LYS A 1 102 ? 14.147 6.969 13.700 1.00 65.75 102 LYS A CA 1
ATOM 828 C C . LYS A 1 102 ? 14.880 5.887 14.489 1.00 65.75 102 LYS A C 1
ATOM 830 O O . LYS A 1 102 ? 15.983 6.124 14.968 1.00 65.75 102 LYS A O 1
ATOM 835 N N . ARG A 1 103 ? 14.280 4.701 14.627 1.00 62.34 103 ARG A N 1
ATOM 836 C CA . ARG A 1 103 ? 14.919 3.557 15.280 1.00 62.34 103 ARG A CA 1
ATOM 837 C C . ARG A 1 103 ? 16.079 3.032 14.444 1.00 62.34 103 ARG A C 1
ATOM 839 O O . ARG A 1 103 ? 17.133 2.806 15.016 1.00 62.34 103 ARG A O 1
ATOM 846 N N . ALA A 1 104 ? 15.909 2.903 13.128 1.00 59.41 104 ALA A N 1
ATOM 847 C CA . ALA A 1 104 ? 16.982 2.518 12.215 1.00 59.41 104 ALA A CA 1
ATOM 848 C C . ALA A 1 104 ? 18.165 3.498 12.276 1.00 59.41 104 ALA A C 1
ATOM 850 O O . ALA A 1 104 ? 19.307 3.065 12.350 1.00 59.41 104 ALA A O 1
ATOM 851 N N . ALA A 1 105 ? 17.894 4.804 12.369 1.00 56.34 105 ALA A N 1
ATOM 852 C CA . ALA A 1 105 ? 18.918 5.833 12.575 1.00 56.34 105 ALA A CA 1
ATOM 853 C C . ALA A 1 105 ? 19.602 5.778 13.961 1.00 56.34 105 ALA A C 1
ATOM 855 O O . ALA A 1 105 ? 20.645 6.388 14.150 1.00 56.34 105 ALA A O 1
ATOM 856 N N . SER A 1 106 ? 19.030 5.055 14.930 1.00 55.56 106 SER A N 1
ATOM 857 C CA . SER A 1 106 ? 19.577 4.855 16.280 1.00 55.56 106 SER A CA 1
ATOM 858 C C . SER A 1 106 ? 20.290 3.502 16.447 1.00 55.56 106 SER A C 1
ATOM 860 O O . SER A 1 106 ? 20.758 3.205 17.546 1.00 55.56 106 SER A O 1
ATOM 862 N N . LEU A 1 107 ? 20.352 2.664 15.401 1.00 49.00 107 LEU A N 1
ATOM 863 C CA . LEU A 1 107 ? 20.986 1.337 15.442 1.00 49.00 107 LEU A CA 1
ATOM 864 C C . LEU A 1 107 ? 22.524 1.377 15.435 1.00 49.00 107 LEU A C 1
ATOM 866 O O . LEU A 1 107 ? 23.138 0.327 15.581 1.00 49.00 107 LEU A O 1
ATOM 870 N N . GLU A 1 108 ? 23.150 2.553 15.341 1.00 53.59 108 GLU A N 1
ATOM 871 C CA . GLU A 1 108 ? 24.609 2.706 15.488 1.00 53.59 108 GLU A CA 1
ATOM 872 C C . GLU A 1 108 ? 25.119 2.460 16.930 1.00 53.59 108 GLU A C 1
ATOM 874 O O . GLU A 1 108 ? 26.326 2.446 17.142 1.00 53.59 108 GLU A O 1
ATOM 879 N N . ASP A 1 109 ? 24.234 2.216 17.911 1.00 51.25 109 ASP A N 1
ATOM 880 C CA . ASP A 1 109 ? 24.589 2.019 19.334 1.00 51.25 109 ASP A CA 1
ATOM 881 C C . ASP A 1 109 ? 24.094 0.681 19.938 1.00 51.25 109 ASP A C 1
ATOM 883 O O . ASP A 1 109 ? 24.015 0.518 21.156 1.00 51.25 109 ASP A O 1
ATOM 887 N N . MET A 1 110 ? 23.724 -0.313 19.117 1.00 47.69 110 MET A N 1
ATOM 888 C CA . MET A 1 110 ? 23.446 -1.658 19.645 1.00 47.69 110 MET A CA 1
ATOM 889 C C . MET A 1 110 ? 24.718 -2.499 19.669 1.00 47.69 110 MET A C 1
ATOM 891 O O . MET A 1 110 ? 25.232 -2.910 18.633 1.00 47.69 110 MET A O 1
ATOM 895 N N . SER A 1 111 ? 25.194 -2.786 20.880 1.00 49.69 111 SER A N 1
ATOM 896 C CA . SER A 1 111 ? 26.272 -3.735 21.118 1.00 49.69 111 SER A CA 1
ATOM 897 C C . SER A 1 111 ? 25.954 -5.111 20.521 1.00 49.69 111 SER A C 1
ATOM 899 O O . SER A 1 111 ? 24.931 -5.732 20.824 1.00 49.69 111 SER A O 1
ATOM 901 N N . ASP A 1 112 ? 26.891 -5.600 19.707 1.00 53.00 112 ASP A N 1
ATOM 902 C CA . ASP A 1 112 ? 27.062 -7.003 19.331 1.00 53.00 112 ASP A CA 1
ATOM 903 C C . ASP A 1 112 ? 26.940 -7.883 20.578 1.00 53.00 112 ASP A C 1
ATOM 905 O O . ASP A 1 112 ? 27.843 -7.871 21.411 1.00 53.00 112 ASP A O 1
ATOM 909 N N . THR A 1 113 ? 25.829 -8.605 20.774 1.00 51.88 113 THR A N 1
ATOM 910 C CA . THR A 1 113 ? 25.799 -9.884 21.534 1.00 51.88 113 THR A CA 1
ATOM 911 C C . THR A 1 113 ? 24.438 -10.583 21.602 1.00 51.88 113 THR A C 1
ATOM 913 O O . THR A 1 113 ? 24.250 -11.455 22.448 1.00 51.88 113 THR A O 1
ATOM 916 N N . ARG A 1 114 ? 23.474 -10.300 20.717 1.00 49.31 114 ARG A N 1
ATOM 917 C CA . ARG A 1 114 ? 22.337 -11.217 20.498 1.00 49.31 114 ARG A CA 1
ATOM 918 C C . ARG A 1 114 ? 21.939 -11.196 19.033 1.00 49.31 114 ARG A C 1
ATOM 920 O O . ARG A 1 114 ? 21.160 -10.339 18.631 1.00 49.31 114 ARG A O 1
ATOM 927 N N . HIS A 1 115 ? 22.446 -12.150 18.254 1.00 48.28 115 HIS A N 1
ATOM 928 C CA . HIS A 1 115 ? 21.786 -12.496 17.000 1.00 48.28 115 HIS A CA 1
ATOM 929 C C . HIS A 1 115 ? 20.340 -12.881 17.346 1.00 48.28 115 HIS A C 1
ATOM 931 O O . HIS A 1 115 ? 20.146 -13.764 18.192 1.00 48.28 115 HIS A O 1
ATOM 937 N N . PRO A 1 116 ? 19.320 -12.216 16.772 1.00 55.59 116 PRO A N 1
ATOM 938 C CA . PRO A 1 116 ? 17.966 -12.739 16.814 1.00 55.59 116 PRO A CA 1
ATOM 939 C C . PRO A 1 116 ? 18.014 -14.185 16.320 1.00 55.59 116 PRO A C 1
ATOM 941 O O . PRO A 1 116 ? 18.713 -14.475 15.351 1.00 55.59 116 PRO A O 1
ATOM 944 N N . PHE A 1 117 ? 17.327 -15.099 17.004 1.00 51.47 117 PHE A N 1
ATOM 945 C CA . PHE A 1 117 ? 17.138 -16.443 16.472 1.00 51.47 117 PHE A CA 1
ATOM 946 C C . PHE A 1 117 ? 16.362 -16.298 15.161 1.00 51.47 117 PHE A C 1
ATOM 948 O O . PHE A 1 117 ? 15.173 -15.979 15.170 1.00 51.47 117 PHE A O 1
ATOM 955 N N . GLU A 1 118 ? 17.065 -16.435 14.045 1.00 56.38 118 GLU A N 1
ATOM 956 C CA . GLU A 1 118 ? 16.465 -16.493 12.724 1.00 56.38 118 GLU A CA 1
ATOM 957 C C . GLU A 1 118 ? 15.856 -17.882 12.564 1.00 56.38 118 GLU A C 1
ATOM 959 O O . GLU A 1 118 ? 16.565 -18.887 12.624 1.00 56.38 118 GLU A O 1
ATOM 964 N N . ASP A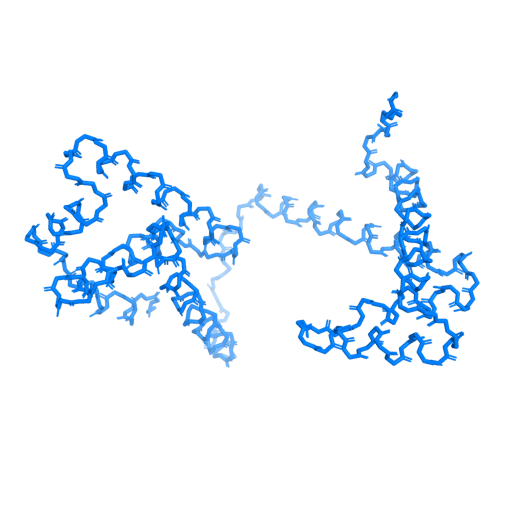 1 119 ? 14.530 -17.945 12.426 1.00 71.88 119 ASP A N 1
ATOM 965 C CA . ASP A 1 119 ? 13.850 -19.182 12.050 1.00 71.88 119 ASP A CA 1
ATOM 966 C C . ASP A 1 119 ? 14.388 -19.616 10.675 1.00 71.88 119 ASP A C 1
ATOM 968 O O . ASP A 1 119 ? 14.187 -18.884 9.700 1.00 71.88 119 ASP A O 1
ATOM 972 N N . PRO A 1 120 ? 15.047 -20.787 10.562 1.00 72.38 120 PRO A N 1
ATOM 973 C CA . PRO A 1 120 ? 15.608 -21.254 9.298 1.00 72.38 120 PRO A CA 1
ATOM 974 C C . PRO A 1 120 ? 14.581 -21.298 8.161 1.00 72.38 120 PRO A C 1
ATOM 976 O O . PRO A 1 120 ? 14.938 -21.061 7.011 1.00 72.38 120 PRO A O 1
ATOM 979 N N . LEU A 1 121 ? 13.303 -21.556 8.463 1.00 72.06 121 LEU A N 1
ATOM 980 C CA . LEU A 1 121 ? 12.237 -21.568 7.460 1.00 72.06 121 LEU A CA 1
ATOM 981 C C . LEU A 1 121 ? 11.882 -20.160 6.968 1.00 72.06 121 LEU A C 1
ATOM 983 O O . LEU A 1 121 ? 11.560 -20.002 5.793 1.00 72.06 121 LEU A O 1
ATOM 987 N N . GLU A 1 122 ? 11.937 -19.144 7.832 1.00 68.19 122 GLU A N 1
ATOM 988 C CA . GLU A 1 122 ? 11.731 -17.749 7.422 1.00 68.19 122 GLU A CA 1
ATOM 989 C C . GLU A 1 122 ? 12.916 -17.206 6.630 1.00 68.19 122 GLU A C 1
ATOM 991 O O . GLU A 1 122 ? 12.722 -16.496 5.645 1.00 68.19 122 GLU A O 1
ATOM 996 N N . THR A 1 123 ? 14.142 -17.556 7.019 1.00 70.69 123 THR A N 1
ATOM 997 C CA . THR A 1 123 ? 15.336 -17.16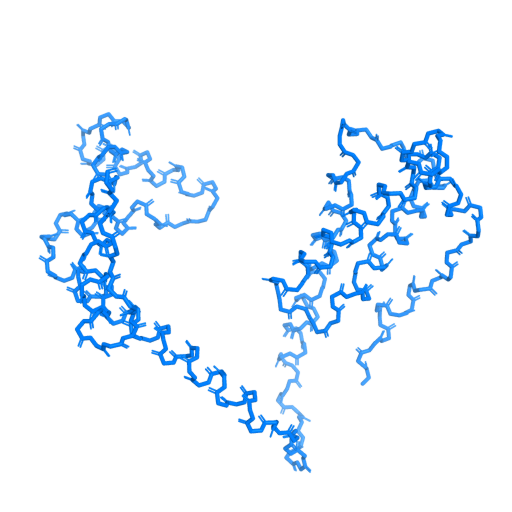4 6.261 1.00 70.69 123 THR A CA 1
ATOM 998 C C . THR A 1 123 ? 15.302 -17.775 4.865 1.00 70.69 123 THR A C 1
ATOM 1000 O O . THR A 1 123 ? 15.449 -17.048 3.888 1.00 70.69 123 THR A O 1
ATOM 1003 N N . MET A 1 124 ? 14.976 -19.068 4.748 1.00 67.81 124 MET A N 1
ATOM 1004 C CA . MET A 1 124 ? 14.800 -19.720 3.447 1.00 67.81 124 MET A CA 1
ATOM 1005 C C . MET A 1 124 ? 13.701 -19.059 2.602 1.00 67.81 124 MET A C 1
ATOM 1007 O O . MET A 1 124 ? 13.923 -18.815 1.420 1.00 67.81 124 MET A O 1
ATOM 1011 N N . ARG A 1 125 ? 12.547 -18.707 3.195 1.00 68.81 125 ARG A N 1
ATOM 1012 C CA . ARG A 1 125 ? 11.479 -17.977 2.485 1.00 68.81 125 ARG A CA 1
ATOM 1013 C C . ARG A 1 125 ? 11.955 -16.630 1.953 1.00 68.81 125 ARG A C 1
ATOM 1015 O O . ARG A 1 125 ? 11.741 -16.336 0.784 1.00 68.81 125 ARG A O 1
ATOM 1022 N N . ARG A 1 126 ? 12.619 -15.828 2.787 1.00 70.31 126 ARG A N 1
ATOM 1023 C CA . ARG A 1 126 ? 13.143 -14.511 2.390 1.00 70.31 126 ARG A CA 1
ATOM 1024 C C . ARG A 1 126 ? 14.209 -14.625 1.312 1.00 70.31 126 ARG A C 1
ATOM 1026 O O . ARG A 1 126 ? 14.247 -13.805 0.399 1.00 70.31 126 ARG A O 1
ATOM 1033 N N . GLU A 1 127 ? 15.076 -15.625 1.408 1.00 71.00 127 GLU A N 1
ATOM 1034 C CA . GLU A 1 127 ? 16.073 -15.909 0.380 1.00 71.00 127 GLU A CA 1
ATOM 1035 C C . GLU A 1 127 ? 15.419 -16.332 -0.937 1.00 71.00 127 GLU A C 1
ATOM 1037 O O . GLU A 1 127 ? 15.873 -15.897 -1.991 1.00 71.00 127 GLU A O 1
ATOM 1042 N N . ASP A 1 128 ? 14.359 -17.141 -0.896 1.00 71.31 128 ASP A N 1
ATOM 1043 C CA . ASP A 1 128 ? 13.590 -17.524 -2.083 1.00 71.31 128 ASP A CA 1
ATOM 1044 C C . ASP A 1 128 ? 12.863 -16.311 -2.696 1.00 71.31 128 ASP A C 1
ATOM 1046 O O . ASP A 1 128 ? 12.939 -16.105 -3.907 1.00 71.31 128 ASP A O 1
ATOM 1050 N N . GLU A 1 129 ? 12.232 -15.460 -1.880 1.00 73.31 129 GLU A N 1
ATOM 1051 C CA . GLU A 1 129 ? 11.597 -14.205 -2.316 1.00 73.31 129 GLU A CA 1
ATOM 1052 C C . GLU A 1 129 ? 12.610 -13.240 -2.942 1.00 73.31 129 GLU A C 1
ATOM 1054 O O . GLU A 1 129 ? 12.350 -12.650 -3.992 1.00 73.31 129 GLU A O 1
ATOM 1059 N N . THR A 1 130 ? 13.789 -13.109 -2.327 1.00 73.81 130 THR A N 1
ATOM 1060 C CA . THR A 1 130 ? 14.882 -12.277 -2.846 1.00 73.81 130 THR A CA 1
ATOM 1061 C C . THR A 1 130 ? 15.383 -12.839 -4.171 1.00 73.81 130 THR A C 1
ATOM 1063 O O . THR A 1 130 ? 15.452 -12.108 -5.155 1.00 73.81 130 THR A O 1
ATOM 1066 N N . ARG A 1 131 ? 15.629 -14.156 -4.247 1.00 74.69 131 ARG A N 1
ATOM 1067 C CA . ARG A 1 131 ? 16.029 -14.837 -5.488 1.00 74.69 131 ARG A CA 1
ATOM 1068 C C . ARG A 1 131 ? 15.001 -14.646 -6.602 1.00 74.69 131 ARG A C 1
ATOM 1070 O O . ARG A 1 131 ? 15.384 -14.428 -7.750 1.00 74.69 131 ARG A O 1
ATOM 1077 N N . GLN A 1 132 ? 13.712 -14.693 -6.277 1.00 75.56 132 GLN A N 1
ATOM 1078 C CA . GLN A 1 132 ? 12.648 -14.452 -7.244 1.00 75.56 132 GLN A CA 1
ATOM 1079 C C . GLN A 1 132 ? 12.632 -12.989 -7.708 1.00 75.56 132 GLN A C 1
ATOM 1081 O O . GLN A 1 132 ? 12.607 -12.742 -8.912 1.00 75.56 132 GLN A O 1
ATOM 1086 N N . SER A 1 133 ? 12.701 -12.026 -6.785 1.00 74.69 133 SER A N 1
ATOM 1087 C CA . SER A 1 133 ? 12.745 -10.593 -7.106 1.00 74.69 133 SER A CA 1
ATOM 1088 C C . SER A 1 133 ? 13.959 -10.232 -7.970 1.00 74.69 133 SER A C 1
ATOM 1090 O O . SER A 1 133 ? 13.828 -9.489 -8.945 1.00 74.69 133 SER A O 1
ATOM 1092 N N . ASP A 1 134 ? 15.129 -10.786 -7.656 1.00 80.25 134 ASP A N 1
ATOM 1093 C CA . ASP A 1 134 ? 16.364 -10.557 -8.408 1.00 80.25 134 ASP A CA 1
ATOM 1094 C C . ASP A 1 134 ? 16.272 -11.135 -9.825 1.00 80.25 134 ASP A C 1
ATOM 1096 O O . ASP A 1 134 ? 16.699 -10.496 -10.792 1.00 80.25 134 ASP A O 1
ATOM 1100 N N . ALA A 1 135 ? 15.661 -12.315 -9.977 1.00 82.31 135 ALA A N 1
ATOM 1101 C CA . ALA A 1 135 ? 15.400 -12.905 -11.286 1.00 82.31 135 ALA A CA 1
ATOM 1102 C C . ALA A 1 135 ? 14.411 -12.060 -12.109 1.00 82.31 135 ALA A C 1
ATOM 1104 O O . ALA A 1 135 ? 14.640 -11.835 -13.298 1.00 82.31 135 ALA A O 1
ATOM 1105 N N . GLU A 1 136 ? 13.339 -11.546 -11.493 1.00 83.56 136 GLU A N 1
ATOM 1106 C CA . GLU A 1 136 ? 12.381 -10.654 -12.162 1.00 83.56 136 GLU A CA 1
ATOM 1107 C C . GLU A 1 136 ? 13.039 -9.353 -12.627 1.00 83.56 136 GLU A C 1
ATOM 1109 O O . GLU A 1 136 ? 12.816 -8.931 -13.766 1.00 83.56 136 GLU A O 1
ATOM 1114 N N . LEU A 1 137 ? 13.883 -8.745 -11.788 1.00 85.19 137 LEU A N 1
ATOM 1115 C CA . LEU A 1 137 ? 14.623 -7.535 -12.140 1.00 85.19 137 LEU A CA 1
ATOM 1116 C C . LEU A 1 137 ? 15.621 -7.798 -13.272 1.00 85.19 137 LEU A C 1
ATOM 1118 O O . LEU A 1 137 ? 15.641 -7.054 -14.251 1.00 85.19 137 LEU A O 1
ATOM 1122 N N . THR A 1 138 ? 16.379 -8.892 -13.186 1.00 90.00 138 THR A N 1
ATOM 1123 C CA . THR A 1 138 ? 17.344 -9.296 -14.221 1.00 90.00 138 THR A CA 1
ATOM 1124 C C . THR A 1 138 ? 16.650 -9.506 -15.568 1.00 90.00 138 THR A C 1
ATOM 1126 O O . THR A 1 138 ? 17.086 -8.972 -16.589 1.00 90.00 138 THR A O 1
ATOM 1129 N N . CYS A 1 139 ? 15.529 -10.232 -15.584 1.00 91.38 139 CYS A N 1
ATOM 1130 C CA . CYS A 1 139 ? 14.739 -10.429 -16.797 1.00 91.38 139 CYS A CA 1
ATOM 1131 C C . CYS A 1 139 ? 14.163 -9.110 -17.330 1.00 91.38 139 CYS A C 1
ATOM 1133 O O . CYS A 1 139 ? 14.141 -8.891 -18.542 1.00 91.38 139 CYS A O 1
ATOM 1135 N N . LEU A 1 140 ? 13.710 -8.209 -16.453 1.00 89.69 140 LEU A N 1
ATOM 1136 C CA . LEU A 1 140 ? 13.216 -6.893 -16.855 1.00 89.69 140 LEU A CA 1
ATOM 1137 C C . LEU A 1 140 ? 14.312 -6.054 -17.524 1.00 89.69 140 LEU A C 1
ATOM 1139 O O . LEU A 1 140 ? 14.053 -5.449 -18.565 1.00 89.69 140 LEU A O 1
ATOM 1143 N N . GLU A 1 141 ? 15.518 -6.028 -16.960 1.00 90.69 141 GLU A N 1
ATOM 1144 C CA . GLU A 1 141 ? 16.663 -5.309 -17.525 1.00 90.69 141 GLU A CA 1
ATOM 1145 C C . GLU A 1 141 ? 17.044 -5.856 -18.902 1.00 90.69 141 GLU A C 1
ATOM 1147 O O . GLU A 1 141 ? 17.105 -5.091 -19.867 1.00 90.69 141 GLU A O 1
ATOM 1152 N N . GLN A 1 142 ? 17.173 -7.179 -19.033 1.00 90.50 142 GLN A N 1
ATOM 1153 C CA . GLN A 1 142 ? 17.457 -7.835 -20.313 1.00 90.50 142 GLN A CA 1
ATOM 1154 C C . GLN A 1 142 ? 16.386 -7.531 -21.371 1.00 90.50 142 GLN A C 1
ATOM 1156 O O . GLN A 1 142 ? 16.699 -7.195 -22.515 1.00 90.50 142 GLN A O 1
ATOM 1161 N N . CYS A 1 143 ? 15.108 -7.594 -20.992 1.00 93.25 143 CYS A N 1
ATOM 1162 C CA . CYS A 1 143 ? 13.999 -7.290 -21.893 1.00 93.25 143 CYS A CA 1
ATOM 1163 C C . CYS A 1 143 ? 13.946 -5.810 -22.297 1.00 93.25 143 CYS A C 1
ATOM 1165 O O . CYS A 1 143 ? 13.573 -5.498 -23.430 1.00 93.25 143 CYS A O 1
ATOM 1167 N N . LEU A 1 144 ? 14.332 -4.892 -21.407 1.00 91.25 144 LEU A N 1
ATOM 1168 C CA . LEU A 1 144 ? 14.461 -3.469 -21.729 1.00 91.25 144 LEU A CA 1
ATOM 1169 C C . LEU A 1 144 ? 15.646 -3.193 -22.661 1.00 91.25 144 LEU A C 1
ATOM 1171 O O . LEU A 1 144 ? 15.531 -2.325 -23.528 1.00 91.25 144 LEU A O 1
ATOM 1175 N N . ASP A 1 145 ? 16.753 -3.920 -22.510 1.00 90.19 145 ASP A N 1
ATOM 1176 C CA . ASP A 1 145 ? 17.930 -3.810 -23.378 1.00 90.19 145 ASP A CA 1
ATOM 1177 C C . ASP A 1 145 ? 17.684 -4.394 -24.779 1.00 90.19 145 ASP A C 1
ATOM 1179 O O . ASP A 1 145 ? 18.211 -3.879 -25.764 1.00 90.19 145 ASP A O 1
ATOM 1183 N N . GLY A 1 146 ? 16.817 -5.405 -24.897 1.00 87.12 146 GLY A N 1
ATOM 1184 C CA . GLY A 1 146 ? 16.365 -5.950 -26.183 1.00 87.12 146 GLY A CA 1
ATOM 1185 C C . GLY A 1 146 ? 15.424 -5.027 -26.975 1.00 87.12 146 GLY A C 1
ATOM 1186 O O . GLY A 1 146 ? 15.126 -5.288 -28.144 1.00 87.12 146 GLY A O 1
ATOM 1187 N N . MET A 1 147 ? 14.937 -3.941 -26.370 1.00 88.62 147 MET A N 1
ATOM 1188 C CA . MET A 1 147 ? 14.109 -2.944 -27.046 1.00 88.62 147 MET A CA 1
ATOM 1189 C C . MET A 1 147 ? 14.958 -1.861 -27.714 1.00 88.62 147 MET A C 1
ATOM 1191 O O . MET A 1 147 ? 16.044 -1.510 -27.264 1.00 88.62 147 MET A O 1
ATOM 1195 N N . ASN A 1 148 ? 14.426 -1.242 -28.772 1.00 88.81 148 ASN A N 1
ATOM 1196 C CA . ASN A 1 148 ? 15.071 -0.055 -29.328 1.00 88.81 148 ASN A CA 1
ATOM 1197 C C . ASN A 1 148 ? 15.099 1.094 -28.293 1.00 88.81 148 ASN A C 1
ATOM 1199 O O . ASN A 1 148 ? 14.204 1.225 -27.449 1.00 88.81 148 ASN A O 1
ATOM 1203 N N . GLY A 1 149 ? 16.122 1.951 -28.381 1.00 84.88 149 GLY A N 1
ATOM 1204 C CA . GLY A 1 149 ? 16.342 3.029 -27.410 1.00 84.88 149 GLY A CA 1
ATOM 1205 C C . GLY A 1 149 ? 15.131 3.951 -27.243 1.00 84.88 149 GLY A C 1
ATOM 1206 O O . GLY A 1 149 ? 14.768 4.294 -26.123 1.00 84.88 149 GLY A O 1
ATOM 1207 N N . GLU A 1 150 ? 14.426 4.263 -28.333 1.00 85.75 150 GLU A N 1
ATOM 1208 C CA . GLU A 1 150 ? 13.217 5.094 -28.296 1.00 85.75 150 GLU A CA 1
ATOM 1209 C C . GLU A 1 150 ? 12.076 4.472 -27.481 1.00 85.75 150 GLU A C 1
ATOM 1211 O O . GLU A 1 150 ? 11.446 5.158 -26.673 1.00 85.75 150 GLU A O 1
ATOM 1216 N N . ASN A 1 151 ? 11.784 3.179 -27.667 1.00 87.69 151 ASN A N 1
ATOM 1217 C CA . ASN A 1 151 ? 10.708 2.537 -26.918 1.00 87.69 151 ASN A CA 1
ATOM 1218 C C . ASN A 1 151 ? 11.106 2.320 -25.456 1.00 87.69 151 ASN A C 1
ATOM 1220 O O . ASN A 1 151 ? 10.239 2.447 -24.590 1.00 87.69 151 ASN A O 1
ATOM 1224 N N . ARG A 1 152 ? 12.389 2.044 -25.174 1.00 90.19 152 ARG A N 1
ATOM 1225 C CA . ARG A 1 152 ? 12.921 1.966 -23.806 1.00 90.19 152 ARG A CA 1
ATOM 1226 C C . ARG A 1 152 ? 12.760 3.303 -23.084 1.00 90.19 152 ARG A C 1
ATOM 1228 O O . ARG A 1 152 ? 12.154 3.350 -22.016 1.00 90.19 152 ARG A O 1
ATOM 1235 N N . SER A 1 153 ? 13.229 4.400 -23.676 1.00 87.50 153 SER A N 1
ATOM 1236 C CA . SER A 1 153 ? 13.097 5.740 -23.091 1.00 87.50 153 SER A CA 1
ATOM 1237 C C . SER A 1 153 ? 11.635 6.135 -22.887 1.00 87.50 153 SER A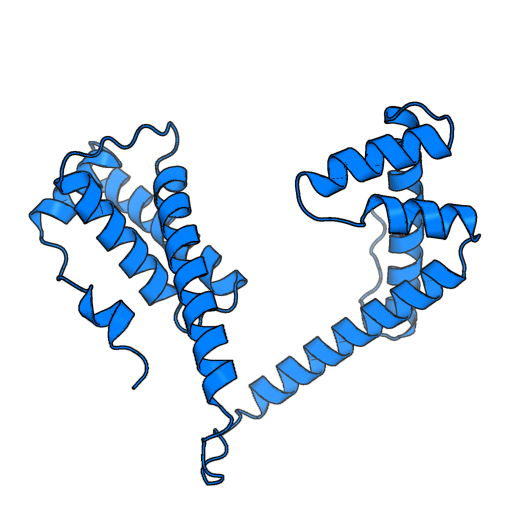 C 1
ATOM 1239 O O . SER A 1 153 ? 11.295 6.705 -21.850 1.00 87.50 153 SER A O 1
ATOM 1241 N N . LEU A 1 154 ? 10.753 5.784 -23.829 1.00 89.62 154 LEU A N 1
ATOM 1242 C CA . LEU A 1 154 ? 9.322 6.050 -23.709 1.00 89.62 154 LEU A CA 1
ATOM 1243 C C . LEU A 1 154 ? 8.704 5.287 -22.537 1.00 89.62 154 LEU A C 1
ATOM 1245 O O . LEU A 1 154 ? 8.041 5.901 -21.703 1.00 89.62 154 LEU A O 1
ATOM 1249 N N . ILE A 1 155 ? 8.892 3.966 -22.463 1.00 90.88 155 ILE A N 1
ATOM 1250 C CA . ILE A 1 155 ? 8.233 3.159 -21.433 1.00 90.88 155 ILE A CA 1
ATOM 1251 C C . ILE A 1 155 ? 8.792 3.471 -20.046 1.00 90.88 155 ILE A C 1
ATOM 1253 O O . ILE A 1 155 ? 8.007 3.685 -19.128 1.00 90.88 155 ILE A O 1
ATOM 1257 N N . VAL A 1 156 ? 10.110 3.626 -19.898 1.00 90.25 156 VAL A N 1
ATOM 1258 C CA . VAL A 1 156 ? 10.718 4.042 -18.626 1.00 90.25 156 VAL A CA 1
ATOM 1259 C C . VAL A 1 156 ? 10.201 5.428 -18.235 1.00 90.25 156 VAL A C 1
ATOM 1261 O O . VAL A 1 156 ? 9.622 5.589 -17.160 1.00 90.25 156 VAL A O 1
ATOM 1264 N N . GLY A 1 157 ? 10.284 6.411 -19.138 1.00 87.06 157 GLY A N 1
ATOM 1265 C CA . GLY A 1 157 ? 9.817 7.779 -18.893 1.00 87.06 157 GLY A CA 1
ATOM 1266 C C . GLY A 1 157 ? 8.322 7.881 -18.568 1.00 87.06 157 GLY A C 1
ATOM 1267 O O . GLY A 1 157 ? 7.913 8.752 -17.802 1.00 87.06 157 GLY A O 1
ATOM 1268 N N . TYR A 1 158 ? 7.499 6.960 -19.078 1.00 89.25 158 TYR A N 1
ATOM 1269 C CA . TYR A 1 158 ? 6.069 6.886 -18.772 1.00 89.25 158 TYR A CA 1
ATOM 1270 C C . TYR A 1 158 ? 5.776 6.491 -17.311 1.00 89.25 158 TYR A C 1
ATOM 1272 O O . TYR A 1 158 ? 4.714 6.843 -16.771 1.00 89.25 158 TYR A O 1
ATOM 1280 N N . TYR A 1 159 ? 6.689 5.748 -16.675 1.00 85.31 159 TYR A N 1
ATOM 1281 C CA . TYR A 1 159 ? 6.559 5.264 -15.298 1.00 85.31 159 TYR A CA 1
ATOM 1282 C C . TYR A 1 159 ? 7.344 6.080 -14.263 1.00 85.31 159 TYR A C 1
ATOM 1284 O O . TYR A 1 159 ? 7.034 5.951 -13.081 1.00 85.31 159 TYR A O 1
ATOM 1292 N N . VAL A 1 160 ? 8.262 6.959 -14.680 1.00 84.31 160 VAL A N 1
ATOM 1293 C CA . VAL A 1 160 ? 9.001 7.859 -13.777 1.00 84.31 160 VAL A CA 1
ATOM 1294 C C . VAL A 1 160 ? 8.054 8.814 -13.030 1.00 84.31 160 VAL A C 1
ATOM 1296 O O . VAL A 1 160 ? 7.219 9.495 -13.635 1.00 84.31 160 VAL A O 1
ATOM 1299 N N . GLY A 1 161 ? 8.255 8.926 -11.714 1.00 73.69 161 GLY A N 1
ATOM 1300 C CA . GLY A 1 161 ? 7.584 9.881 -10.827 1.00 73.69 161 GLY A CA 1
ATOM 1301 C C . GLY A 1 161 ? 6.369 9.318 -10.079 1.00 73.69 161 GLY A C 1
ATOM 1302 O O . GLY A 1 161 ? 5.660 8.430 -10.553 1.00 73.69 161 GLY A O 1
ATOM 1303 N N . GLU A 1 162 ? 6.095 9.878 -8.900 1.00 62.88 162 GLU A N 1
ATOM 1304 C CA . GLU A 1 162 ? 4.976 9.477 -8.040 1.00 62.88 162 GLU A CA 1
ATOM 1305 C C . GLU A 1 162 ? 3.770 10.426 -8.151 1.00 62.88 162 GLU A C 1
ATOM 1307 O O . GLU A 1 162 ? 3.916 11.638 -8.317 1.00 62.88 162 GLU A O 1
ATOM 1312 N N . ARG A 1 163 ? 2.553 9.876 -8.019 1.00 68.19 163 ARG A N 1
ATOM 1313 C CA . ARG A 1 163 ? 1.275 10.620 -7.955 1.00 68.19 163 ARG A CA 1
ATOM 1314 C C . ARG A 1 163 ? 1.154 11.717 -9.034 1.00 68.19 163 ARG A C 1
ATOM 1316 O O . ARG A 1 163 ? 1.068 11.395 -10.219 1.00 68.19 163 ARG A O 1
ATOM 1323 N N . GLY A 1 164 ? 1.124 12.995 -8.638 1.00 63.41 164 GLY A N 1
ATOM 1324 C CA . GLY A 1 164 ? 0.958 14.147 -9.533 1.00 63.41 164 GLY A CA 1
ATOM 1325 C C . GLY A 1 164 ? 2.103 14.316 -10.535 1.00 63.41 164 GLY A C 1
ATOM 1326 O O . GLY A 1 164 ? 1.852 14.661 -11.689 1.00 63.41 164 GLY A O 1
ATOM 1327 N N . ASN A 1 165 ? 3.332 13.945 -10.157 1.00 74.94 165 ASN A N 1
ATOM 1328 C CA . ASN A 1 165 ? 4.501 14.033 -11.039 1.00 74.94 165 ASN A CA 1
ATOM 1329 C C . ASN A 1 165 ? 4.371 13.107 -12.255 1.00 74.94 165 ASN A C 1
ATOM 1331 O O . ASN A 1 165 ? 4.862 13.426 -13.334 1.00 74.94 165 ASN A O 1
ATOM 1335 N N . LYS A 1 166 ? 3.634 11.997 -12.125 1.00 78.56 166 LYS A N 1
ATOM 1336 C CA . LYS A 1 166 ? 3.368 11.069 -13.232 1.00 78.56 166 LYS A CA 1
ATOM 1337 C C . LYS A 1 166 ? 2.447 11.670 -14.297 1.00 78.56 166 LYS A C 1
ATOM 1339 O O . LYS A 1 166 ? 2.560 11.336 -15.475 1.00 78.56 166 LYS A O 1
ATOM 1344 N N . ILE A 1 167 ? 1.521 12.544 -13.899 1.00 82.00 167 ILE A N 1
ATOM 1345 C CA . ILE A 1 167 ? 0.612 13.229 -14.831 1.00 82.00 167 ILE A CA 1
ATOM 1346 C C . ILE A 1 167 ? 1.406 14.229 -15.669 1.00 82.00 167 ILE A C 1
ATOM 1348 O O . ILE A 1 167 ? 1.304 14.206 -16.896 1.00 82.00 167 ILE A O 1
ATOM 1352 N N . GLU A 1 168 ? 2.237 15.043 -15.020 1.00 84.94 168 GLU A N 1
ATOM 1353 C CA . GLU A 1 168 ? 3.085 16.021 -15.703 1.00 84.94 168 GLU A CA 1
ATOM 1354 C C . GLU A 1 168 ? 4.141 15.346 -16.585 1.00 84.94 168 GLU A C 1
ATOM 1356 O O . GLU A 1 168 ? 4.303 15.736 -17.741 1.00 84.94 168 GLU A O 1
ATOM 1361 N N . ASN A 1 169 ? 4.760 14.249 -16.132 1.00 85.50 169 ASN A N 1
ATOM 1362 C CA . ASN A 1 169 ? 5.684 13.481 -16.974 1.00 85.50 169 ASN A CA 1
ATOM 1363 C C . ASN A 1 169 ? 5.017 12.942 -18.241 1.00 85.50 169 ASN A C 1
ATOM 1365 O O . ASN A 1 169 ? 5.596 13.019 -19.319 1.00 85.50 169 ASN A O 1
ATOM 1369 N N . ARG A 1 170 ? 3.781 12.438 -18.153 1.00 89.19 170 ARG A N 1
ATOM 1370 C CA . ARG A 1 170 ? 3.047 11.952 -19.333 1.00 89.19 170 ARG A CA 1
ATOM 1371 C C . ARG A 1 170 ? 2.670 13.080 -20.291 1.00 89.19 170 ARG A C 1
ATOM 1373 O O . ARG A 1 170 ? 2.677 12.856 -21.497 1.00 89.19 170 ARG A O 1
ATOM 1380 N N . LYS A 1 171 ? 2.341 14.272 -19.780 1.00 87.69 171 LYS A N 1
ATOM 1381 C CA . LYS A 1 171 ? 2.095 15.455 -20.621 1.00 87.69 171 LYS A CA 1
ATOM 1382 C C . LYS A 1 171 ? 3.369 15.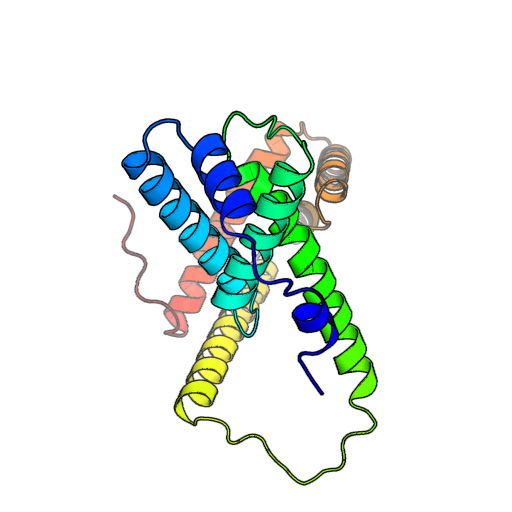885 -21.344 1.00 87.69 171 LYS A C 1
ATOM 1384 O O . LYS A 1 171 ? 3.332 16.064 -22.557 1.00 87.69 171 LYS A O 1
ATOM 1389 N N . ARG A 1 172 ? 4.489 15.977 -20.618 1.00 89.31 172 ARG A N 1
ATOM 1390 C CA . ARG A 1 172 ? 5.807 16.296 -21.181 1.00 89.31 172 ARG A CA 1
ATOM 1391 C C . ARG A 1 172 ? 6.214 15.287 -22.253 1.00 89.31 172 ARG A C 1
ATOM 1393 O O . ARG A 1 172 ? 6.538 15.683 -23.363 1.00 89.31 172 ARG A O 1
ATOM 1400 N N . LEU A 1 173 ? 6.097 13.993 -21.961 1.00 89.31 173 LEU A N 1
ATOM 1401 C CA . LEU A 1 173 ? 6.454 12.919 -22.890 1.00 89.31 173 LEU A CA 1
ATOM 1402 C C . LEU A 1 173 ? 5.576 12.919 -24.155 1.00 89.31 173 LEU A C 1
ATOM 1404 O O . LEU A 1 173 ? 6.058 12.631 -25.246 1.00 89.31 173 LEU A O 1
ATOM 1408 N N . ALA A 1 174 ? 4.290 13.264 -24.030 1.00 90.38 174 ALA A N 1
ATOM 1409 C CA . ALA A 1 174 ? 3.402 13.431 -25.181 1.00 90.38 174 ALA A CA 1
ATOM 1410 C C . ALA A 1 174 ? 3.817 14.627 -26.056 1.00 90.38 174 ALA A C 1
ATOM 1412 O O . ALA A 1 174 ? 3.797 14.517 -27.281 1.00 90.38 174 ALA A O 1
ATOM 1413 N N . ALA A 1 175 ? 4.225 15.738 -25.431 1.00 89.69 175 ALA A N 1
ATOM 1414 C CA . ALA A 1 175 ? 4.708 16.929 -26.126 1.00 89.69 175 ALA A CA 1
ATOM 1415 C C . ALA A 1 175 ? 6.050 16.685 -26.838 1.00 89.69 175 ALA A C 1
ATOM 1417 O O . ALA A 1 175 ? 6.182 17.031 -28.007 1.00 89.69 175 ALA A O 1
ATOM 1418 N N . GLU A 1 176 ? 7.010 16.030 -26.178 1.00 87.88 176 GLU A N 1
ATOM 1419 C CA . GLU A 1 176 ? 8.325 15.686 -26.750 1.00 87.88 176 GLU A CA 1
ATOM 1420 C C . GLU A 1 176 ? 8.210 14.775 -27.976 1.00 87.88 176 GLU A C 1
ATOM 1422 O O . GLU A 1 176 ? 8.935 14.941 -28.952 1.00 87.88 176 GLU A O 1
ATOM 1427 N N . LEU A 1 177 ? 7.263 13.836 -27.947 1.00 85.69 177 LEU A N 1
ATOM 1428 C CA . LEU A 1 177 ? 6.998 12.921 -29.058 1.00 85.69 177 LEU A CA 1
ATOM 1429 C C . LEU A 1 177 ? 6.023 13.495 -30.098 1.00 85.69 177 LEU A C 1
ATOM 1431 O O . LEU A 1 177 ? 5.735 12.821 -31.085 1.00 85.69 177 LEU A O 1
ATOM 1435 N N . ASN A 1 178 ? 5.498 14.705 -29.876 1.00 90.38 178 ASN A N 1
ATOM 1436 C CA . ASN A 1 178 ? 4.487 15.362 -30.705 1.00 90.38 178 ASN A CA 1
ATOM 1437 C C . ASN A 1 178 ? 3.266 14.464 -31.006 1.00 90.38 178 ASN A C 1
ATOM 1439 O O . ASN A 1 178 ? 2.781 14.384 -32.137 1.00 90.38 178 ASN A O 1
ATOM 1443 N N . VAL A 1 179 ? 2.779 13.747 -29.986 1.00 89.38 179 VAL A N 1
ATOM 1444 C CA . VAL A 1 179 ? 1.624 12.843 -30.096 1.00 89.38 179 VAL A CA 1
ATOM 1445 C C . VAL A 1 179 ? 0.495 13.245 -29.149 1.00 89.38 179 VAL A C 1
ATOM 1447 O O . VAL A 1 179 ? 0.743 13.685 -28.025 1.00 89.38 179 VAL A O 1
ATOM 1450 N N . PRO A 1 180 ? -0.774 13.007 -29.528 1.00 90.69 180 PRO A N 1
ATOM 1451 C CA . PRO A 1 180 ? -1.886 13.141 -28.601 1.00 90.69 180 PRO A CA 1
ATOM 1452 C C . PRO A 1 180 ? -1.708 12.234 -27.367 1.00 90.69 180 PRO A C 1
ATOM 1454 O O . PRO A 1 180 ? -1.277 11.084 -27.508 1.00 90.69 180 PRO A O 1
ATOM 1457 N N . PRO A 1 181 ? -2.129 12.665 -26.162 1.00 85.06 181 PRO A N 1
ATOM 1458 C CA . PRO A 1 181 ? -2.018 11.859 -24.941 1.00 85.06 181 PRO A CA 1
ATOM 1459 C C . PRO A 1 181 ? -2.670 10.469 -25.033 1.00 85.06 181 PRO A C 1
ATOM 1461 O O . PRO A 1 181 ? -2.205 9.522 -24.400 1.00 85.06 181 PRO A O 1
ATOM 1464 N N . GLY A 1 182 ? -3.735 10.325 -25.831 1.00 82.75 182 GLY A N 1
ATOM 1465 C CA . GLY A 1 182 ? -4.372 9.031 -26.109 1.00 82.75 182 GLY A CA 1
ATOM 1466 C C . GLY A 1 182 ? -3.452 8.059 -26.857 1.00 82.75 182 GLY A C 1
ATOM 1467 O O . GLY A 1 182 ? -3.357 6.892 -26.479 1.00 82.75 182 GLY A O 1
ATOM 1468 N N . ASN A 1 183 ? -2.694 8.553 -27.841 1.00 90.31 183 ASN A N 1
ATOM 1469 C CA . ASN A 1 183 ? -1.716 7.753 -28.581 1.00 90.31 183 ASN A CA 1
ATOM 1470 C C . ASN A 1 183 ? -0.538 7.345 -27.694 1.00 90.31 183 ASN A C 1
ATOM 1472 O O . ASN A 1 183 ? -0.093 6.200 -27.769 1.00 90.31 183 ASN A O 1
ATOM 1476 N N . LEU A 1 184 ? -0.080 8.234 -26.803 1.00 90.44 184 LEU A N 1
ATOM 1477 C CA . LEU A 1 184 ? 0.950 7.891 -25.820 1.00 90.44 184 LEU A CA 1
ATOM 1478 C C . LEU A 1 184 ? 0.498 6.735 -24.915 1.00 90.44 184 LEU A C 1
ATOM 1480 O O . LEU A 1 184 ? 1.264 5.802 -24.687 1.00 90.44 184 LEU A O 1
ATOM 1484 N N . ARG A 1 185 ? -0.752 6.765 -24.428 1.00 88.50 185 ARG A N 1
ATOM 1485 C CA . ARG A 1 185 ? -1.315 5.685 -23.597 1.00 88.50 185 ARG A CA 1
ATOM 1486 C C . ARG A 1 185 ? -1.364 4.356 -24.347 1.00 88.50 185 ARG A C 1
ATOM 1488 O O . ARG A 1 185 ? -0.947 3.346 -23.791 1.00 88.50 185 ARG A O 1
ATOM 1495 N N . LEU A 1 186 ? -1.828 4.361 -25.596 1.00 91.19 186 LEU A N 1
ATOM 1496 C CA . LEU A 1 186 ? -1.899 3.150 -26.415 1.00 91.19 186 LEU A CA 1
ATOM 1497 C C . LEU A 1 186 ? -0.504 2.589 -26.733 1.00 91.19 186 LEU A C 1
ATOM 1499 O O . LEU A 1 186 ? -0.295 1.379 -26.677 1.00 91.19 186 LEU A O 1
ATOM 1503 N N . LYS A 1 187 ? 0.469 3.463 -27.022 1.00 89.50 187 LYS A N 1
ATOM 1504 C CA . LYS A 1 187 ? 1.862 3.062 -27.258 1.00 89.50 187 LYS A CA 1
ATOM 1505 C C . LYS A 1 187 ? 2.489 2.474 -25.990 1.00 89.50 187 LYS A C 1
ATOM 1507 O O . LYS A 1 187 ? 3.066 1.397 -26.061 1.00 89.50 187 LYS A O 1
ATOM 1512 N N . ALA A 1 188 ? 2.303 3.110 -24.832 1.00 90.75 188 ALA A N 1
ATOM 1513 C CA . ALA A 1 188 ? 2.774 2.588 -23.548 1.00 90.75 188 ALA A CA 1
ATOM 1514 C C . ALA A 1 188 ? 2.133 1.235 -23.194 1.00 90.75 188 ALA A C 1
ATOM 1516 O O . ALA A 1 188 ? 2.832 0.337 -22.735 1.00 90.75 188 ALA A O 1
ATOM 1517 N N . PHE A 1 189 ? 0.833 1.062 -23.459 1.00 91.31 189 PHE A N 1
ATOM 1518 C CA . PHE A 1 189 ? 0.134 -0.210 -23.255 1.00 91.31 189 PHE A CA 1
ATOM 1519 C C . PHE A 1 189 ? 0.757 -1.348 -24.076 1.00 91.31 189 PHE A C 1
ATOM 1521 O O . PHE A 1 189 ? 1.130 -2.372 -23.515 1.00 91.31 189 PHE A O 1
ATOM 1528 N N . ARG A 1 190 ? 0.964 -1.141 -25.383 1.00 91.06 190 ARG A N 1
ATOM 1529 C CA . ARG A 1 190 ? 1.581 -2.148 -26.267 1.00 91.06 190 ARG A CA 1
ATOM 1530 C C . ARG A 1 190 ? 3.020 -2.483 -25.874 1.00 91.06 190 ARG A C 1
ATOM 1532 O O . ARG A 1 190 ? 3.451 -3.621 -26.008 1.00 91.06 190 ARG A O 1
ATOM 1539 N N . LEU A 1 191 ? 3.788 -1.488 -25.427 1.00 91.38 191 LEU A N 1
ATOM 1540 C CA . LEU A 1 191 ? 5.159 -1.712 -24.963 1.00 91.38 191 LEU A CA 1
ATOM 1541 C C . LEU A 1 191 ? 5.191 -2.493 -23.651 1.00 91.38 191 LEU A C 1
ATOM 1543 O O . LEU A 1 191 ? 6.034 -3.369 -23.497 1.00 91.38 191 LEU A O 1
ATOM 1547 N N . ARG A 1 192 ? 4.247 -2.224 -22.744 1.00 93.12 192 ARG A N 1
ATOM 1548 C CA . ARG A 1 192 ? 4.083 -3.002 -21.517 1.00 93.12 192 ARG A CA 1
ATOM 1549 C C . ARG A 1 192 ? 3.760 -4.463 -21.818 1.00 93.12 192 ARG A C 1
ATOM 1551 O O . ARG A 1 192 ? 4.414 -5.328 -21.262 1.00 93.12 192 ARG A O 1
ATOM 1558 N N . GLU A 1 193 ? 2.807 -4.724 -22.709 1.00 91.44 193 GLU A N 1
ATOM 1559 C CA . GLU A 1 193 ? 2.428 -6.088 -23.105 1.00 91.44 193 GLU A CA 1
ATOM 1560 C C . GLU A 1 193 ? 3.625 -6.863 -23.682 1.00 91.44 193 GLU A C 1
ATOM 1562 O O . GLU A 1 193 ? 3.881 -8.005 -23.310 1.00 91.44 193 GLU A O 1
ATOM 1567 N N . LYS A 1 194 ? 4.431 -6.214 -24.531 1.00 90.19 194 LYS A N 1
ATOM 1568 C CA . LYS A 1 194 ? 5.669 -6.811 -25.056 1.00 90.19 194 LYS A CA 1
ATOM 1569 C C . LYS A 1 194 ? 6.697 -7.113 -23.966 1.00 90.19 194 LYS A C 1
ATOM 1571 O O . LYS A 1 194 ? 7.294 -8.185 -23.992 1.00 90.19 194 LYS A O 1
ATOM 1576 N N . LEU A 1 195 ? 6.909 -6.182 -23.035 1.00 92.38 195 LEU A N 1
ATOM 1577 C CA . LEU A 1 195 ? 7.827 -6.378 -21.912 1.00 92.38 195 LEU A CA 1
ATOM 1578 C C . LEU A 1 195 ? 7.365 -7.510 -21.003 1.00 92.38 195 LEU A C 1
ATOM 1580 O O . LEU A 1 195 ? 8.169 -8.356 -20.640 1.00 92.38 195 LEU A O 1
ATOM 1584 N N . GLU A 1 196 ? 6.078 -7.557 -20.678 1.00 90.69 196 GLU A N 1
ATOM 1585 C CA . GLU A 1 196 ? 5.494 -8.596 -19.835 1.00 90.69 196 GLU A CA 1
ATOM 1586 C C . GLU A 1 196 ? 5.662 -9.985 -20.463 1.00 90.69 196 GLU A C 1
ATOM 1588 O O . GLU A 1 196 ? 6.127 -10.908 -19.798 1.00 90.69 196 GLU A O 1
ATOM 1593 N N . ASN A 1 197 ? 5.404 -10.120 -21.766 1.00 90.38 197 ASN A N 1
ATOM 1594 C CA . ASN A 1 197 ? 5.628 -11.371 -22.494 1.00 90.38 197 ASN A CA 1
ATOM 1595 C C . ASN A 1 197 ? 7.109 -11.782 -22.538 1.00 90.38 197 ASN A C 1
ATOM 1597 O O . ASN A 1 197 ? 7.425 -12.966 -22.401 1.00 90.38 197 ASN A O 1
ATOM 1601 N N . CYS A 1 198 ? 8.017 -10.817 -22.705 1.00 93.75 198 CYS A N 1
ATOM 1602 C CA . CYS A 1 198 ? 9.457 -11.069 -22.680 1.00 93.75 198 CYS A CA 1
ATOM 1603 C C . CYS A 1 198 ? 9.921 -11.527 -21.288 1.00 93.75 198 CYS A C 1
ATOM 1605 O O . CYS A 1 198 ? 10.565 -12.567 -21.164 1.00 93.75 198 CYS A O 1
ATOM 1607 N N . VAL A 1 199 ? 9.530 -10.803 -20.234 1.00 92.00 199 VAL A N 1
ATOM 1608 C CA . VAL A 1 199 ? 9.906 -11.109 -18.847 1.00 92.00 199 VAL A CA 1
ATOM 1609 C C . VAL A 1 199 ? 9.349 -12.464 -18.425 1.00 92.00 199 VAL A C 1
ATOM 1611 O O . VAL A 1 199 ? 10.069 -13.258 -17.831 1.00 92.00 199 VAL A O 1
ATOM 1614 N N . ASN A 1 200 ? 8.099 -12.775 -18.774 1.00 89.38 200 ASN A N 1
ATOM 1615 C CA . ASN A 1 200 ? 7.509 -14.077 -18.469 1.00 89.38 200 ASN A CA 1
ATOM 1616 C C . ASN A 1 200 ? 8.230 -15.226 -19.190 1.00 89.38 200 ASN A C 1
ATOM 1618 O O . ASN A 1 200 ? 8.450 -16.264 -18.573 1.00 89.38 200 ASN A O 1
ATOM 1622 N N . SER A 1 201 ? 8.637 -15.038 -20.451 1.00 91.62 201 SER A N 1
ATOM 1623 C CA . SER A 1 201 ? 9.446 -16.033 -21.177 1.00 91.62 201 SER A CA 1
ATOM 1624 C C . SER A 1 201 ? 10.813 -16.242 -20.516 1.00 91.62 201 SER A C 1
ATOM 1626 O O . SER A 1 201 ? 11.198 -17.377 -20.261 1.00 91.62 201 SER A O 1
ATOM 1628 N N . CYS A 1 202 ? 11.505 -15.160 -20.151 1.00 94.12 202 CYS A N 1
ATOM 1629 C CA . CYS A 1 202 ? 12.792 -15.221 -19.450 1.00 94.12 202 CYS A CA 1
ATOM 1630 C C . CYS A 1 202 ? 12.682 -15.939 -18.092 1.00 94.12 202 CYS A C 1
ATOM 1632 O O . CYS A 1 202 ? 13.460 -16.838 -17.783 1.00 94.12 202 CYS A O 1
ATOM 1634 N N . LEU A 1 203 ? 11.660 -15.609 -17.296 1.00 89.25 203 LEU A N 1
ATOM 1635 C CA . LEU A 1 203 ? 11.417 -16.261 -16.005 1.00 89.25 203 LEU A CA 1
ATOM 1636 C C . LEU A 1 203 ? 11.064 -17.743 -16.150 1.00 89.25 203 LEU A C 1
ATOM 1638 O O . LEU A 1 203 ? 11.401 -18.539 -15.274 1.00 89.25 203 LEU A O 1
ATOM 1642 N N . TYR A 1 204 ? 10.389 -18.115 -17.238 1.00 88.38 204 TYR A N 1
ATOM 1643 C CA . TYR A 1 204 ? 10.109 -19.509 -17.559 1.00 88.38 204 TYR A CA 1
ATOM 1644 C C . TYR A 1 204 ? 11.391 -20.276 -17.911 1.00 88.38 204 TYR A C 1
ATOM 1646 O O . TYR A 1 204 ? 11.610 -21.363 -17.381 1.00 88.38 204 TYR A O 1
ATOM 1654 N N . GLU A 1 205 ? 12.273 -19.696 -18.731 1.00 88.62 205 GLU A N 1
ATOM 1655 C CA . GLU A 1 205 ? 13.577 -20.288 -19.067 1.00 88.62 205 GLU A CA 1
ATOM 1656 C C . GLU A 1 205 ? 14.475 -20.476 -17.833 1.00 88.62 205 GLU A C 1
ATOM 1658 O O . GLU A 1 205 ? 15.197 -21.468 -17.738 1.00 88.62 205 GLU A O 1
ATOM 1663 N N . LEU A 1 206 ? 14.379 -19.575 -16.849 1.00 84.88 206 LEU A N 1
ATOM 1664 C CA . LEU A 1 206 ? 15.076 -19.675 -15.560 1.00 84.88 206 LEU A CA 1
ATOM 1665 C C . LEU A 1 206 ? 14.406 -20.635 -14.557 1.00 84.88 206 LEU A C 1
ATOM 1667 O O . LEU A 1 206 ? 14.923 -20.821 -13.457 1.00 84.88 206 LEU A O 1
ATOM 1671 N N . GLY A 1 207 ? 13.255 -21.227 -14.896 1.00 82.44 207 GLY A N 1
ATOM 1672 C CA . GLY A 1 207 ? 12.499 -22.111 -14.001 1.00 82.44 207 GLY A CA 1
ATOM 1673 C C . GLY A 1 207 ? 11.835 -21.401 -12.813 1.00 82.44 207 GLY A C 1
ATOM 1674 O O . GLY A 1 207 ? 11.407 -22.062 -11.870 1.00 82.44 207 GLY A O 1
ATOM 1675 N N . MET A 1 208 ? 11.733 -20.068 -12.854 1.00 77.19 208 MET A N 1
ATOM 1676 C CA . MET A 1 208 ? 11.198 -19.219 -11.777 1.00 77.19 208 MET A CA 1
ATOM 1677 C C . MET A 1 208 ? 9.677 -19.000 -11.878 1.00 77.19 208 MET A C 1
ATOM 1679 O O . MET A 1 208 ? 9.061 -18.488 -10.944 1.00 77.19 208 MET A O 1
ATOM 1683 N N . LYS A 1 209 ? 9.042 -19.390 -12.996 1.00 68.00 209 LYS A N 1
ATOM 1684 C CA . LYS A 1 209 ? 7.578 -19.380 -13.193 1.00 68.00 209 LYS A CA 1
ATOM 1685 C C . LYS A 1 209 ? 7.091 -20.649 -13.894 1.00 68.00 209 LYS A C 1
ATOM 1687 O O . LYS A 1 209 ? 7.766 -21.191 -14.765 1.00 68.00 209 LYS A O 1
ATOM 1692 N N . GLN A 1 210 ? 5.885 -21.103 -13.543 1.00 57.34 210 GLN A N 1
ATOM 1693 C CA . GLN A 1 210 ? 5.196 -22.174 -14.273 1.00 57.34 210 GLN A CA 1
ATOM 1694 C C . GLN A 1 210 ? 4.628 -21.646 -15.602 1.00 57.34 210 GLN A C 1
ATOM 1696 O O . GLN A 1 210 ? 4.317 -20.462 -15.722 1.00 57.34 210 GLN A O 1
ATOM 1701 N N . ASN A 1 211 ? 4.512 -22.540 -16.591 1.00 46.38 211 ASN A N 1
ATOM 1702 C CA . ASN A 1 211 ? 4.129 -22.253 -17.978 1.00 46.38 211 ASN A CA 1
ATOM 1703 C C . ASN A 1 211 ? 2.895 -21.323 -18.054 1.00 46.38 211 ASN A C 1
ATOM 1705 O O . ASN A 1 211 ? 1.875 -21.654 -17.439 1.00 46.38 211 ASN A O 1
ATOM 1709 N N . PRO A 1 212 ? 2.932 -20.192 -18.785 1.00 47.81 212 PRO A N 1
ATOM 1710 C CA . PRO A 1 212 ? 1.739 -19.380 -18.977 1.00 47.81 212 PRO A CA 1
ATOM 1711 C C . PRO A 1 212 ? 0.706 -20.203 -19.752 1.00 47.81 212 PRO A C 1
ATOM 1713 O O . PRO A 1 212 ? 0.887 -20.506 -20.930 1.00 47.81 212 PRO A O 1
ATOM 1716 N N . VAL A 1 213 ? -0.382 -20.595 -19.086 1.00 44.19 213 VAL A N 1
ATOM 1717 C CA . VAL A 1 213 ? -1.550 -21.160 -19.768 1.00 44.19 213 VAL A CA 1
ATOM 1718 C C . VAL A 1 213 ? -2.071 -20.067 -20.707 1.00 44.19 213 VAL A C 1
ATOM 1720 O O . VAL A 1 213 ? -2.399 -18.982 -20.220 1.00 44.19 213 VAL A O 1
ATOM 1723 N N . PRO A 1 214 ? -2.119 -20.290 -22.032 1.00 38.94 214 PRO A N 1
ATOM 1724 C CA . PRO A 1 214 ? -2.623 -19.281 -22.948 1.00 38.94 214 PRO A CA 1
ATOM 1725 C C . PRO A 1 214 ? -4.084 -18.980 -22.605 1.00 38.94 214 PRO A C 1
ATOM 1727 O O . PRO A 1 214 ? -4.903 -19.892 -22.473 1.00 38.94 214 PRO A O 1
ATOM 1730 N N . ALA A 1 215 ? -4.394 -17.695 -22.426 1.00 42.56 215 ALA A N 1
ATOM 1731 C CA . ALA A 1 215 ? -5.767 -17.229 -22.317 1.00 42.56 215 ALA A CA 1
ATOM 1732 C C . ALA A 1 215 ? -6.484 -17.546 -23.639 1.00 42.56 215 ALA A C 1
ATOM 1734 O O . ALA A 1 215 ? -6.044 -17.104 -24.701 1.00 42.56 215 ALA A O 1
ATOM 1735 N N . ASN A 1 216 ? -7.521 -18.376 -23.542 1.00 36.50 216 ASN A N 1
ATOM 1736 C CA . ASN A 1 216 ? -8.379 -18.804 -24.646 1.00 36.50 216 ASN A CA 1
ATOM 1737 C C . ASN A 1 216 ? -9.275 -17.655 -25.126 1.00 36.50 216 ASN A C 1
ATOM 1739 O O . ASN A 1 216 ? -9.763 -16.905 -24.247 1.00 36.50 216 ASN A O 1
#

Secondary structure (DSSP, 8-state):
--SHHHHTT-PPPPHHHHHHHHHHH-SSHHHHHHHHHHHHHHHHHHHHTTT-S-HHHHHHHHHHHHHHHHHTT-----SSHHHHHHHHHHHHHHHHHHHHHHHHTTGGG--S-------HHHHHHHHHHHHHHHHHHHHHHHHHHTS-HHHHHHHHHHH-SSTHHHHHHHHHHHHHTT--HHHHHHHHHHHHHHHHHHHHHHHHHTTSS---PPP-

Sequence (216 aa):
MDSIVLLKRHENLSREAFDKLLAALDSNRDEAAREYERIRGRLTNFFEYRGCSSPLDYADITINCAAKKISEGREVYSSDPLSYFMGIARNILQEYWEYASKRAASLEDMSDTRHPFEDPLETMRREDETRQSDAELTCLEQCLDGMNGENRSLIVGYYVGERGNKIENRKRLAAELNVPPGNLRLKAFRLREKLENCVNSCLYELGMKQNPVPAN

Radius of gyration: 24.1 Å; chains: 1; bounding box: 56×39×58 Å

pLDDT: mean 78.18, std 14.82, range [36.5, 94.12]

Foldseek 3Di:
DQCCPLVVPPPPQDPVLVVLQLCLQDVDNVNSVVLLVVLLVVQLVVCVVVPDPRSNVLSVSLSSVVSVVSSVPDRCPDPRNSVSSVVSSVVSVVVVVVVVVVVVVVVVPDDPDDDDPDDPVVVVVVVLVVVLVVLLVVQLVVLLVPDDPVLSCLLVQCPPDDDPVNVVSLVVSCVVVVHDSVVSVVSNVVSVVSSVVSSVVSCVVVVNDDDPDDDD